Protein AF-A0A191MXH9-F1 (afdb_monomer_lite)

Secondary structure (DSSP, 8-state):
------------------------------------------SEEES-TTTTHHHHHHHTTT--EEEEEEETTT--EEEEEESSHHHHHHGGG-HHHHHHHHHHS--HHHHHHHHH-GGGEEEEEEEE--GGGHHHHHHHHHHHH--TT-S-SSTT--TTPPPPHHHHHHHHHHHHT--HHHHHHHHHHHHHHHHHHTTTS----HHHHHHHHHHHHT--HHHHHHHHHHH---EEEEETTT--EEEESSHHHHHHHHTS-HHHHHHHHHHT--BTTEEEEE---HHHHHHHHHHS-SS-HHHHHHHHHHHHHHHHTT--

Radius of gyration: 32.17 Å; chains: 1; bounding box: 62×94×66 Å

Sequence (320 aa):
MQKTNIKILSSVNTETKSVIYAGAKQSNNYVTNNSSNIKLKPAVVYHNADEQKELILSDNKGKSGVYRWINLDNNKCYIGSGVNLSKRLASYFSDKNLKTQLERGESVIYKAILRYSRSKFNLEILEYCEHKDLLMRETYYIVLLNPEYNILKEAGSRLGSKHSKVAIDKIRKAALNRTDEQLAQHREWLAKAWASNIGRTFAHSDESKEKIRIASSNKSAEHILKYRAARGTAVVLTKIETNETTEYLSINEAAKFVGVSPVTLGRYIKKAEILNGYIVNYKVNPKKLINLKAERAQDTPEGLQRMKDIKAYMNKGRKE

pLDDT: mean 74.51, std 22.69, range [24.58, 98.06]

InterPro domains:
  IPR000305 GIY-YIG endonuclease [PF01541] (64-150)
  IPR000305 GIY-YIG endonuclease [PS50164] (62-151)
  IPR000305 GIY-YIG endonuclease [SM00465] (63-155)
  IPR003647 Intron encoded nuclease repeat [SM00497] (232-283)
  IPR006350 Intron endonuclease, group I [TIGR01453] (63-278)
  IPR010896 Nuclease-associated modular DNA-binding 1 [PF07453] (234-269)
  IPR035901 GIY-YIG endonuclease superfamily [G3DSA:3.40.1440.10] (63-157)
  IPR035901 GIY-YIG endonuclease superfamily [SSF82771] (63-156)

Foldseek 3Di:
DDDDDDDDDDDDDDDDDDDDDDDDDDDDPDDPPDPPPPVQDFPDKDLFCQVCVVVQLVVQAQFWAKKKKAFQVPRFIDIATDNRRSVVSVCLNDLVSLVVVVVVDDFQVSVVCVVRPRRRIMMTGRDTDHPVCRQVVSLVCCCSPVGPRDQDNGGPDCVPPDDDPVVVVVVVVVVVPDDPVSVVVVVVVVVVVVVVCVVVPPPDDVVSVVVVVCVVVPQDPVNVVVVLQVPNWKKWKQAQPPRDIDIDSHLCRVCVVLVHDSVVLVVCQVVQHDRPRIRMHTDPDVVVVVVVVVPPPDDDPVVVVVVVVVVVVVVVVPPD

Structure (mmCIF, N/CA/C/O backbone):
data_AF-A0A191MXH9-F1
#
_entry.id   AF-A0A191MXH9-F1
#
loop_
_atom_site.group_PDB
_atom_site.id
_atom_site.type_symbol
_atom_site.label_atom_id
_atom_site.label_alt_id
_atom_site.label_comp_id
_atom_site.label_asym_id
_atom_site.label_entity_id
_atom_site.label_seq_id
_atom_site.pdbx_PDB_ins_code
_atom_site.Cartn_x
_atom_site.Cartn_y
_atom_site.Cartn_z
_atom_site.occupancy
_atom_site.B_iso_or_equiv
_atom_site.auth_seq_id
_atom_site.auth_comp_id
_atom_site.auth_asym_id
_atom_site.auth_atom_id
_atom_site.pdbx_PDB_model_num
ATOM 1 N N . MET A 1 1 ? -42.341 -64.780 3.148 1.00 35.41 1 MET A N 1
ATOM 2 C CA . MET A 1 1 ? -41.619 -66.039 3.430 1.00 35.41 1 MET A CA 1
ATOM 3 C C . MET A 1 1 ? -40.502 -66.195 2.408 1.00 35.41 1 MET A C 1
ATOM 5 O O . MET A 1 1 ? -40.687 -65.808 1.265 1.00 35.41 1 MET A O 1
ATOM 9 N N . GLN A 1 2 ? -39.345 -66.645 2.893 1.00 28.50 2 GLN A N 1
ATOM 10 C CA . GLN A 1 2 ? -38.042 -66.830 2.228 1.00 28.50 2 GLN A CA 1
ATOM 11 C C . GLN A 1 2 ? -38.162 -67.684 0.940 1.00 28.50 2 GLN A C 1
ATOM 13 O O . GLN A 1 2 ? -39.114 -68.444 0.822 1.00 28.50 2 GLN A O 1
ATOM 18 N N . LYS A 1 3 ? -37.266 -67.652 -0.054 1.00 30.38 3 LYS A N 1
ATOM 19 C CA . LYS A 1 3 ? -35.805 -67.872 -0.025 1.00 30.38 3 LYS A CA 1
ATOM 20 C C . LYS A 1 3 ? -35.183 -67.299 -1.315 1.00 30.38 3 LYS A C 1
ATOM 22 O O . LYS A 1 3 ? -35.765 -67.439 -2.381 1.00 30.38 3 LYS A O 1
ATOM 27 N N . THR A 1 4 ? -34.144 -66.470 -1.223 1.00 29.92 4 THR A N 1
ATOM 28 C CA . THR A 1 4 ? -32.710 -66.832 -1.301 1.00 29.92 4 THR A CA 1
ATOM 29 C C . THR A 1 4 ? -32.261 -67.266 -2.698 1.00 29.92 4 THR A C 1
ATOM 31 O O . THR A 1 4 ? -32.589 -68.360 -3.138 1.00 29.92 4 THR A O 1
ATOM 34 N N . ASN A 1 5 ? -31.400 -66.465 -3.333 1.00 30.94 5 ASN A N 1
ATOM 35 C CA . ASN A 1 5 ? -30.296 -67.019 -4.109 1.00 30.94 5 ASN A CA 1
ATOM 36 C C . ASN A 1 5 ? -29.054 -66.128 -4.006 1.00 30.94 5 ASN A C 1
ATOM 38 O O . ASN A 1 5 ? -29.061 -64.943 -4.328 1.00 30.94 5 ASN A O 1
ATOM 42 N N . ILE A 1 6 ? -28.014 -66.763 -3.479 1.00 29.28 6 ILE A N 1
ATOM 43 C CA . ILE A 1 6 ? -26.652 -66.300 -3.253 1.00 29.28 6 ILE A CA 1
ATOM 44 C C . ILE A 1 6 ? -25.852 -66.639 -4.513 1.00 29.28 6 ILE A C 1
ATOM 46 O O . ILE A 1 6 ? -25.988 -67.743 -5.038 1.00 29.28 6 ILE A O 1
ATOM 50 N N . LYS A 1 7 ? -24.952 -65.755 -4.954 1.00 31.33 7 LYS A N 1
ATOM 51 C CA . LYS A 1 7 ? -23.783 -66.184 -5.730 1.00 31.33 7 LYS A CA 1
ATOM 52 C C . LYS A 1 7 ? -22.553 -65.386 -5.301 1.00 31.33 7 LYS A C 1
ATOM 54 O O . LYS A 1 7 ? -22.411 -64.211 -5.614 1.00 31.33 7 LYS A O 1
ATOM 59 N N . ILE A 1 8 ? -21.706 -66.066 -4.534 1.00 28.56 8 ILE A N 1
ATOM 60 C CA . ILE A 1 8 ? -20.328 -65.712 -4.188 1.00 28.56 8 ILE A CA 1
ATOM 61 C C . ILE A 1 8 ? -19.427 -66.528 -5.115 1.00 28.56 8 ILE A C 1
ATOM 63 O O . ILE A 1 8 ? -19.659 -67.726 -5.213 1.00 28.56 8 ILE A O 1
ATOM 67 N N . LEU A 1 9 ? -18.416 -65.901 -5.722 1.00 29.31 9 LEU A N 1
ATOM 68 C CA . LEU A 1 9 ? -17.107 -66.455 -6.133 1.00 29.31 9 LEU A CA 1
ATOM 69 C C . LEU A 1 9 ? -16.214 -65.207 -6.342 1.00 29.31 9 LEU A C 1
ATOM 71 O O . LEU A 1 9 ? -16.535 -64.390 -7.197 1.00 29.31 9 LEU A O 1
ATOM 75 N N . SER A 1 10 ? -15.301 -64.793 -5.457 1.00 29.14 10 SER A N 1
ATOM 76 C CA . SER A 1 10 ? -14.040 -65.384 -4.968 1.00 29.14 10 SER A CA 1
ATOM 77 C C . SER A 1 10 ? -12.941 -65.524 -6.032 1.00 29.14 10 SER A C 1
ATOM 79 O O . SER A 1 10 ? -12.909 -66.510 -6.761 1.00 29.14 10 SER A O 1
ATOM 81 N N . SER A 1 11 ? -11.975 -64.600 -6.021 1.00 31.20 11 SER A N 1
ATOM 82 C CA . SER A 1 11 ? -10.581 -64.887 -6.387 1.00 31.20 11 SER A CA 1
ATOM 83 C C . SER A 1 11 ? -9.631 -63.867 -5.743 1.00 31.20 11 SER A C 1
ATOM 85 O O . SER A 1 11 ? -9.615 -62.686 -6.083 1.00 31.20 11 SER A O 1
ATOM 87 N N . VAL A 1 12 ? -8.891 -64.393 -4.767 1.00 28.44 12 VAL A N 1
ATOM 88 C CA . VAL A 1 12 ? -7.733 -63.879 -4.013 1.00 28.44 12 VAL A CA 1
ATOM 89 C C . VAL A 1 12 ? -6.503 -63.953 -4.948 1.00 28.44 12 VAL A C 1
ATOM 91 O O . VAL A 1 12 ? -6.374 -64.940 -5.660 1.00 28.44 12 VAL A O 1
ATOM 94 N N . ASN A 1 13 ? -5.761 -62.875 -5.233 1.00 27.55 13 ASN A N 1
ATOM 95 C CA . ASN A 1 13 ? -4.628 -62.251 -4.518 1.00 27.55 13 ASN A CA 1
ATOM 96 C C . ASN A 1 13 ? -3.330 -63.096 -4.435 1.00 27.55 13 ASN A C 1
ATOM 98 O O . ASN A 1 13 ? -3.314 -64.077 -3.706 1.00 27.55 13 ASN A O 1
ATOM 102 N N . THR A 1 14 ? -2.242 -62.630 -5.070 1.00 29.05 14 THR A N 1
ATOM 103 C CA . THR A 1 14 ? -0.814 -62.797 -4.675 1.00 29.05 14 THR A CA 1
ATOM 104 C C . THR A 1 14 ? 0.002 -61.707 -5.394 1.00 29.05 14 THR A C 1
ATOM 106 O O . THR A 1 14 ? 0.067 -61.697 -6.618 1.00 29.05 14 THR A O 1
ATOM 109 N N . GLU A 1 15 ? 0.332 -60.598 -4.727 1.00 26.92 15 GLU A N 1
ATOM 110 C CA . GLU A 1 15 ? 1.641 -60.283 -4.113 1.00 26.92 15 GLU A CA 1
ATOM 111 C C . GLU A 1 15 ? 2.870 -60.377 -5.039 1.00 26.92 15 GLU A C 1
ATOM 113 O O . GLU A 1 15 ? 3.339 -61.468 -5.322 1.00 26.92 15 GLU A O 1
ATOM 118 N N . THR A 1 16 ? 3.496 -59.225 -5.322 1.00 28.61 16 THR A N 1
ATOM 119 C CA . THR A 1 16 ? 4.919 -59.003 -4.991 1.00 28.61 16 THR A CA 1
ATOM 120 C C . THR A 1 16 ? 5.164 -57.534 -4.646 1.00 28.61 16 THR A C 1
ATOM 122 O O . THR A 1 16 ? 4.839 -56.623 -5.405 1.00 28.61 16 THR A O 1
ATOM 125 N N . LYS A 1 17 ? 5.727 -57.343 -3.452 1.00 28.64 17 LYS A N 1
ATOM 126 C CA . LYS A 1 17 ? 6.142 -56.091 -2.816 1.00 28.64 17 LYS A CA 1
ATOM 127 C C . LYS A 1 17 ? 7.454 -55.581 -3.422 1.00 28.64 17 LYS A C 1
ATOM 129 O O . LYS A 1 17 ? 8.387 -56.358 -3.582 1.00 28.64 17 LYS A O 1
ATOM 134 N N . SER A 1 18 ? 7.585 -54.265 -3.568 1.00 27.86 18 SER A N 1
ATOM 135 C CA . SER A 1 18 ? 8.874 -53.583 -3.405 1.00 27.86 18 SER A CA 1
ATOM 136 C C . SER A 1 18 ? 8.666 -52.289 -2.621 1.00 27.86 18 SER A C 1
ATOM 138 O O . SER A 1 18 ? 7.964 -51.375 -3.050 1.00 27.86 18 SER A O 1
ATOM 140 N N . VAL A 1 19 ? 9.252 -52.278 -1.430 1.00 28.06 19 VAL A N 1
ATOM 141 C CA . VAL A 1 19 ? 9.279 -51.210 -0.432 1.00 28.06 19 VAL A CA 1
ATOM 142 C C . VAL A 1 19 ? 10.362 -50.203 -0.807 1.00 28.06 19 VAL A C 1
ATOM 144 O O . VAL A 1 19 ? 11.509 -50.620 -0.900 1.00 28.06 19 VAL A O 1
ATOM 147 N N . ILE A 1 20 ? 10.039 -48.906 -0.901 1.00 30.03 20 ILE A N 1
ATOM 148 C CA . ILE A 1 20 ? 10.932 -47.813 -0.467 1.00 30.03 20 ILE A CA 1
ATOM 149 C C . ILE A 1 20 ? 10.079 -46.712 0.186 1.00 30.03 20 ILE A C 1
ATOM 151 O O . ILE A 1 20 ? 9.163 -46.154 -0.414 1.00 30.03 20 ILE A O 1
ATOM 155 N N . TYR A 1 21 ? 10.385 -46.439 1.454 1.00 25.44 21 TYR A N 1
ATOM 156 C CA . TYR A 1 21 ? 9.861 -45.354 2.284 1.00 25.44 21 TYR A CA 1
ATOM 157 C C . TYR A 1 21 ? 10.463 -44.000 1.879 1.00 25.44 21 TYR A C 1
ATOM 159 O O . TYR A 1 21 ? 11.679 -43.917 1.755 1.00 25.44 21 TYR A O 1
ATOM 167 N N . ALA A 1 22 ? 9.651 -42.933 1.832 1.00 25.86 22 ALA A N 1
ATOM 168 C CA . ALA A 1 22 ? 9.959 -41.634 2.459 1.00 25.86 22 ALA A CA 1
ATOM 169 C C . ALA A 1 22 ? 8.825 -40.603 2.260 1.00 25.86 22 ALA A C 1
ATOM 171 O O . ALA A 1 22 ? 8.475 -40.258 1.140 1.00 25.86 22 ALA A O 1
ATOM 172 N N . GLY A 1 23 ? 8.335 -40.027 3.365 1.00 24.58 23 GLY A N 1
ATOM 173 C CA . GLY A 1 23 ? 8.028 -38.590 3.401 1.00 24.58 23 GLY A CA 1
ATOM 174 C C . GLY A 1 23 ? 6.600 -38.106 3.110 1.00 24.58 23 GLY A C 1
ATOM 175 O O . GLY A 1 23 ? 6.340 -37.512 2.079 1.00 24.58 23 GLY A O 1
ATOM 176 N N . ALA A 1 24 ? 5.738 -38.206 4.125 1.00 25.77 24 ALA A N 1
ATOM 177 C CA . ALA A 1 24 ? 4.898 -37.112 4.636 1.00 25.77 24 ALA A CA 1
ATOM 178 C C . ALA A 1 24 ? 3.868 -36.372 3.730 1.00 25.77 24 ALA A C 1
ATOM 180 O O . ALA A 1 24 ? 4.190 -35.490 2.945 1.00 25.77 24 ALA A O 1
ATOM 181 N N . LYS A 1 25 ? 2.604 -36.552 4.156 1.00 29.91 25 LYS A N 1
ATOM 182 C CA . LYS A 1 25 ? 1.533 -35.540 4.333 1.00 29.91 25 LYS A CA 1
ATOM 183 C C . LYS A 1 25 ? 0.655 -35.167 3.129 1.00 29.91 25 LYS A C 1
ATOM 185 O O . LYS A 1 25 ? 0.847 -34.169 2.451 1.00 29.91 25 LYS A O 1
ATOM 190 N N . GLN A 1 26 ? -0.423 -35.949 3.036 1.00 28.38 26 GLN A N 1
ATOM 191 C CA . GLN A 1 26 ? -1.831 -35.521 3.059 1.00 28.38 26 GLN A CA 1
ATOM 192 C C . GLN A 1 26 ? -2.172 -34.194 2.366 1.00 28.38 26 GLN A C 1
ATOM 194 O O . GLN A 1 26 ? -2.000 -33.098 2.899 1.00 28.38 26 GLN A O 1
ATOM 199 N N . SER A 1 27 ? -2.798 -34.374 1.209 1.00 32.03 27 SER A N 1
ATOM 200 C CA . SER A 1 27 ? -3.664 -33.447 0.501 1.00 32.03 27 SER A CA 1
ATOM 201 C C . SER A 1 27 ? -4.658 -32.741 1.432 1.00 32.03 27 SER A C 1
ATOM 203 O O . SER A 1 27 ? -5.651 -33.311 1.881 1.00 32.03 27 SER A O 1
ATOM 205 N N . ASN A 1 28 ? -4.429 -31.450 1.660 1.00 25.61 28 ASN A N 1
ATOM 206 C CA . ASN A 1 28 ? -5.485 -30.536 2.067 1.00 25.61 28 ASN A CA 1
ATOM 207 C C . ASN A 1 28 ? -5.940 -29.758 0.834 1.00 25.61 28 ASN A C 1
ATOM 209 O O . ASN A 1 28 ? -5.279 -28.826 0.381 1.00 25.61 28 ASN A O 1
ATOM 213 N N . ASN A 1 29 ? -7.096 -30.168 0.312 1.00 36.34 29 ASN A N 1
ATOM 214 C CA . ASN A 1 29 ? -7.927 -29.379 -0.586 1.00 36.34 29 ASN A CA 1
ATOM 215 C C . ASN A 1 29 ? -8.245 -28.033 0.079 1.00 36.34 29 ASN A C 1
ATOM 217 O O . ASN A 1 29 ? -9.160 -27.937 0.902 1.00 36.34 29 ASN A O 1
ATOM 221 N N . TYR A 1 30 ? -7.499 -26.990 -0.280 1.00 28.55 30 TYR A N 1
ATOM 222 C CA . TYR A 1 30 ? -7.930 -25.624 -0.037 1.00 28.55 30 TYR A CA 1
ATOM 223 C C . TYR A 1 30 ? -8.830 -25.193 -1.185 1.00 28.55 30 TYR A C 1
ATOM 225 O O . TYR A 1 30 ? -8.418 -25.067 -2.333 1.00 28.55 30 TYR A O 1
ATOM 233 N N . VAL A 1 31 ? -10.090 -25.018 -0.804 1.00 29.64 31 VAL A N 1
ATOM 234 C CA . VAL A 1 31 ? -11.183 -24.381 -1.527 1.00 29.64 31 VAL A CA 1
ATOM 235 C C . VAL A 1 31 ? -10.664 -23.224 -2.384 1.00 29.64 31 VAL A C 1
ATOM 237 O O . VAL A 1 31 ? -10.304 -22.164 -1.873 1.00 29.64 31 VAL A O 1
ATOM 240 N N . THR A 1 32 ? -10.660 -23.434 -3.697 1.00 29.61 32 THR A N 1
ATOM 241 C CA . THR A 1 32 ? -10.564 -22.385 -4.709 1.00 29.61 32 THR A CA 1
ATOM 242 C C . THR A 1 32 ? -11.824 -21.532 -4.613 1.00 29.61 32 THR A C 1
ATOM 244 O O . THR A 1 32 ? -12.838 -21.812 -5.251 1.00 29.61 32 THR A O 1
ATOM 247 N N . ASN A 1 33 ? -11.799 -20.510 -3.760 1.00 31.45 33 ASN A N 1
ATOM 248 C CA . ASN A 1 33 ? -12.834 -19.488 -3.767 1.00 31.45 33 ASN A CA 1
ATOM 249 C C . ASN A 1 33 ? -12.643 -18.632 -5.018 1.00 31.45 33 ASN A C 1
ATOM 251 O O . ASN A 1 33 ? -11.811 -17.732 -5.033 1.00 31.45 33 ASN A O 1
ATOM 255 N N . ASN A 1 34 ? -13.406 -18.986 -6.053 1.00 36.75 34 ASN A N 1
ATOM 256 C CA . ASN A 1 34 ? -13.937 -18.130 -7.107 1.00 36.75 34 ASN A CA 1
ATOM 257 C C . ASN A 1 34 ? -13.284 -16.744 -7.211 1.00 36.75 34 ASN A C 1
ATOM 259 O O . ASN A 1 34 ? -13.843 -15.748 -6.749 1.00 36.75 34 ASN A O 1
ATOM 263 N N . SER A 1 35 ? -12.184 -16.664 -7.962 1.00 38.22 35 SER A N 1
ATOM 264 C CA . SER A 1 35 ? -12.016 -15.538 -8.876 1.00 38.22 35 SER A CA 1
ATOM 265 C C . SER A 1 35 ? -13.157 -15.639 -9.880 1.00 38.22 35 SER A C 1
ATOM 267 O O . SER A 1 35 ? -13.045 -16.289 -10.917 1.00 38.22 35 SER A O 1
ATOM 269 N N . SER A 1 36 ? -14.301 -15.047 -9.537 1.00 39.12 36 SER A N 1
ATOM 270 C CA . SER A 1 36 ? -15.249 -14.576 -10.537 1.00 39.12 36 SER A CA 1
ATOM 271 C C . SER A 1 36 ? -14.430 -13.962 -11.667 1.00 39.12 36 SER A C 1
ATOM 273 O O . SER A 1 36 ? -13.603 -13.094 -11.390 1.00 39.12 36 SER A O 1
ATOM 275 N N . ASN A 1 37 ? -14.611 -14.471 -12.887 1.00 45.44 37 ASN A N 1
ATOM 276 C CA . ASN A 1 37 ? -14.015 -13.989 -14.131 1.00 45.44 37 ASN A CA 1
ATOM 277 C C . ASN A 1 37 ? -14.321 -12.489 -14.307 1.00 45.44 37 ASN A C 1
ATOM 279 O O . ASN A 1 37 ? -15.196 -12.097 -15.077 1.00 45.44 37 ASN A O 1
ATOM 283 N N . ILE A 1 38 ? -13.630 -11.625 -13.565 1.00 55.78 38 ILE A N 1
ATOM 284 C CA . ILE A 1 38 ? -13.627 -10.193 -13.801 1.00 55.78 38 ILE A CA 1
ATOM 285 C C . ILE A 1 38 ? -12.812 -10.058 -15.074 1.00 55.78 38 ILE A C 1
ATOM 287 O O . ILE A 1 38 ? -11.581 -10.097 -15.051 1.00 55.78 38 ILE A O 1
ATOM 291 N N . LYS A 1 39 ? -13.515 -9.984 -16.204 1.00 66.38 39 LYS A N 1
ATOM 292 C CA . LYS A 1 39 ? -12.921 -9.719 -17.510 1.00 66.38 39 LYS A CA 1
ATOM 293 C C . LYS A 1 39 ? -12.446 -8.267 -17.510 1.00 66.38 39 LYS A C 1
ATOM 295 O O . LYS A 1 39 ? -13.114 -7.374 -18.020 1.00 66.38 39 LYS A O 1
ATOM 300 N N . LEU A 1 40 ? -11.320 -8.032 -16.844 1.00 81.12 40 LEU A N 1
ATOM 301 C CA . LEU A 1 40 ? -10.636 -6.754 -16.830 1.00 81.12 40 LEU A CA 1
ATOM 302 C C . LEU A 1 40 ? -10.164 -6.493 -18.262 1.00 81.12 40 LEU A C 1
ATOM 304 O O . LEU A 1 40 ? -9.468 -7.330 -18.836 1.00 81.12 40 LEU A O 1
ATOM 308 N N . LYS A 1 41 ? -10.569 -5.367 -18.848 1.00 90.44 41 LYS A N 1
ATOM 309 C CA . LYS A 1 41 ? -10.081 -4.918 -20.153 1.00 90.44 41 LYS A CA 1
ATOM 310 C C . LYS A 1 41 ? -9.145 -3.733 -19.917 1.00 90.44 41 LYS A C 1
ATOM 312 O O . LYS A 1 41 ? -9.650 -2.629 -19.723 1.00 90.44 41 LYS A O 1
ATOM 317 N N . PRO A 1 42 ? -7.818 -3.948 -19.891 1.00 93.50 42 PRO A N 1
ATOM 318 C CA . PRO A 1 42 ? -6.869 -2.850 -19.804 1.00 93.50 42 PRO A CA 1
ATOM 319 C C . PRO A 1 42 ? -7.043 -1.890 -20.983 1.00 93.50 42 PRO A C 1
ATOM 321 O O . PRO A 1 42 ? -7.390 -2.311 -22.089 1.00 93.50 42 PRO A O 1
ATOM 324 N N . ALA A 1 43 ? -6.768 -0.610 -20.750 1.00 94.69 43 ALA A N 1
ATOM 325 C CA . ALA A 1 43 ? -6.694 0.392 -21.804 1.00 94.69 43 ALA A CA 1
ATOM 326 C C . ALA A 1 43 ? -5.550 0.086 -22.783 1.00 94.69 43 ALA A C 1
ATOM 328 O O . ALA A 1 43 ? -5.714 0.250 -23.989 1.00 94.69 43 ALA A O 1
ATOM 329 N N . VAL A 1 44 ? -4.404 -0.374 -22.264 1.00 96.50 44 VAL A N 1
ATOM 330 C CA . VAL A 1 44 ? -3.227 -0.751 -23.061 1.00 96.50 44 VAL A CA 1
ATOM 331 C C . VAL A 1 44 ? -2.515 -1.937 -22.411 1.00 96.50 44 VAL A C 1
ATOM 333 O O . VAL A 1 44 ? -2.463 -2.024 -21.183 1.00 96.50 44 VAL A O 1
ATOM 336 N N . VAL A 1 45 ? -1.941 -2.826 -23.225 1.00 97.00 45 VAL A N 1
ATOM 337 C CA . VAL A 1 45 ? -1.147 -3.980 -22.779 1.00 97.00 45 VAL A CA 1
ATOM 338 C C . VAL A 1 45 ? 0.209 -3.971 -23.483 1.00 97.00 45 VAL A C 1
ATOM 340 O O . VAL A 1 45 ? 0.274 -3.875 -24.705 1.00 97.00 45 VAL A O 1
ATOM 343 N N . TYR A 1 46 ? 1.279 -4.105 -22.704 1.00 97.00 46 TYR A N 1
ATOM 344 C CA . TYR A 1 46 ? 2.651 -4.309 -23.158 1.00 97.00 46 TYR A CA 1
ATOM 345 C C . TYR A 1 46 ? 3.112 -5.684 -22.655 1.00 97.00 46 TYR A C 1
ATOM 347 O O . TYR A 1 46 ? 3.193 -5.920 -21.446 1.00 97.00 46 TYR A O 1
ATOM 355 N N . HIS A 1 47 ? 3.365 -6.603 -23.584 1.00 95.25 47 HIS A N 1
ATOM 356 C CA . HIS A 1 47 ? 3.689 -8.008 -23.314 1.00 95.25 47 HIS A CA 1
ATOM 357 C C . HIS A 1 47 ? 5.146 -8.241 -22.901 1.00 95.25 47 HIS A C 1
ATOM 359 O O . HIS A 1 47 ? 5.472 -9.299 -22.378 1.00 95.25 47 HIS A O 1
ATOM 365 N N . ASN A 1 48 ? 6.034 -7.279 -23.141 1.00 94.44 48 ASN A N 1
ATOM 366 C CA . ASN A 1 48 ? 7.401 -7.345 -22.647 1.00 94.44 48 ASN A CA 1
ATOM 367 C C . ASN A 1 48 ? 7.853 -5.949 -22.239 1.00 94.44 48 ASN A C 1
ATOM 369 O O . ASN A 1 48 ? 8.130 -5.096 -23.081 1.00 94.44 48 ASN A O 1
ATOM 373 N N . ALA A 1 49 ? 7.918 -5.707 -20.931 1.00 92.69 49 ALA A N 1
ATOM 374 C CA . ALA A 1 49 ? 8.256 -4.387 -20.427 1.00 92.69 49 ALA A CA 1
ATOM 375 C C . ALA A 1 49 ? 9.670 -3.931 -20.825 1.00 92.69 49 ALA A C 1
ATOM 377 O O . ALA A 1 49 ? 9.875 -2.734 -21.008 1.00 92.69 49 ALA A O 1
ATOM 378 N N . ASP A 1 50 ? 10.631 -4.851 -20.953 1.00 92.94 50 ASP A N 1
ATOM 379 C CA . ASP A 1 50 ? 12.034 -4.515 -21.230 1.00 92.94 50 ASP A CA 1
ATOM 380 C C . ASP A 1 50 ? 12.238 -4.114 -22.696 1.00 92.94 50 ASP A C 1
ATOM 382 O O . ASP A 1 50 ? 12.778 -3.046 -22.980 1.00 92.94 50 ASP A O 1
ATOM 386 N N . GLU A 1 51 ? 11.711 -4.919 -23.623 1.00 95.31 51 GLU A N 1
ATOM 387 C CA . GLU A 1 51 ? 11.779 -4.653 -25.067 1.00 95.31 51 GLU A CA 1
ATOM 388 C C . GLU A 1 51 ? 10.927 -3.443 -25.465 1.00 95.31 51 GLU A C 1
ATOM 390 O O . GLU A 1 51 ? 11.333 -2.628 -26.289 1.00 95.31 51 GLU A O 1
ATOM 395 N N . GLN A 1 52 ? 9.752 -3.284 -24.850 1.00 96.62 52 GLN A N 1
ATOM 396 C CA . GLN A 1 52 ? 8.812 -2.214 -25.187 1.00 96.62 52 GLN A CA 1
ATOM 397 C C . GLN A 1 52 ? 9.024 -0.947 -24.353 1.00 96.62 52 GLN A C 1
ATOM 399 O O . GLN A 1 52 ? 8.157 -0.074 -24.336 1.00 96.62 52 GLN A O 1
ATOM 404 N N . LYS A 1 53 ? 10.161 -0.808 -23.658 1.00 95.69 53 LYS A N 1
ATOM 405 C CA . LYS A 1 53 ? 10.447 0.337 -22.782 1.00 95.69 53 LYS A CA 1
ATOM 406 C C . LYS A 1 53 ? 10.221 1.680 -23.478 1.00 95.69 53 LYS A C 1
ATOM 408 O O . LYS A 1 53 ? 9.573 2.554 -22.911 1.00 95.69 53 LYS A O 1
ATOM 413 N N . GLU A 1 54 ? 10.769 1.871 -24.674 1.00 96.75 54 GLU A N 1
ATOM 414 C CA . GLU A 1 54 ? 10.667 3.153 -25.383 1.00 96.75 54 GLU A CA 1
ATOM 415 C C . GLU A 1 54 ? 9.215 3.486 -25.732 1.00 96.75 54 GLU A C 1
ATOM 417 O O . GLU A 1 54 ? 8.756 4.586 -25.423 1.00 96.75 54 GLU A O 1
ATOM 422 N N . LEU A 1 55 ? 8.478 2.495 -26.243 1.00 96.94 55 LEU A N 1
ATOM 423 C CA . LEU A 1 55 ? 7.053 2.593 -26.554 1.00 96.94 55 LEU A CA 1
ATOM 424 C C . LEU A 1 55 ? 6.222 2.923 -25.303 1.00 96.94 55 LEU A C 1
ATOM 426 O O . LEU A 1 55 ? 5.425 3.858 -25.297 1.00 96.94 55 LEU A O 1
ATOM 430 N N . ILE A 1 56 ? 6.471 2.219 -24.194 1.00 97.19 56 ILE A N 1
ATOM 431 C CA . ILE A 1 56 ? 5.815 2.468 -22.903 1.00 97.19 56 ILE A CA 1
ATOM 432 C C . ILE A 1 56 ? 6.013 3.924 -22.472 1.00 97.19 56 ILE A C 1
ATOM 434 O O . ILE A 1 56 ? 5.084 4.563 -21.968 1.00 97.19 56 ILE A O 1
ATOM 438 N N . LEU A 1 57 ? 7.220 4.466 -22.633 1.00 97.12 57 LEU A N 1
ATOM 439 C CA . LEU A 1 57 ? 7.529 5.825 -22.200 1.00 97.12 57 LEU A CA 1
ATOM 440 C C . LEU A 1 57 ? 6.974 6.890 -23.150 1.00 97.12 57 LEU A C 1
ATOM 442 O O . LEU A 1 57 ? 6.560 7.945 -22.653 1.00 97.12 57 LEU A O 1
ATOM 446 N N . SER A 1 58 ? 6.940 6.645 -24.463 1.00 96.94 58 SER A N 1
ATOM 447 C CA . SER A 1 58 ? 6.363 7.576 -25.439 1.00 96.94 58 SER A CA 1
ATOM 448 C C . SER A 1 58 ? 4.844 7.636 -25.326 1.00 96.94 58 SER A C 1
ATOM 450 O O . SER A 1 58 ? 4.285 8.724 -25.177 1.00 96.94 58 SER A O 1
ATOM 452 N N . ASP A 1 59 ? 4.181 6.480 -25.286 1.00 96.69 59 ASP A N 1
ATOM 453 C CA . ASP A 1 59 ? 2.719 6.371 -25.313 1.00 96.69 59 ASP A CA 1
ATOM 454 C C . ASP A 1 59 ? 2.070 6.976 -24.072 1.00 96.69 59 ASP A C 1
ATOM 456 O O . ASP A 1 59 ? 0.938 7.463 -24.118 1.00 96.69 59 ASP A O 1
ATOM 460 N N . ASN A 1 60 ? 2.792 6.970 -22.950 1.00 97.00 60 ASN A N 1
ATOM 461 C CA . ASN A 1 60 ? 2.302 7.432 -21.657 1.00 97.00 60 ASN A CA 1
ATOM 462 C C . ASN A 1 60 ? 2.854 8.808 -21.250 1.00 97.00 60 ASN A C 1
ATOM 464 O O . ASN A 1 60 ? 2.718 9.227 -20.093 1.00 97.00 60 ASN A O 1
ATOM 468 N N . LYS A 1 61 ? 3.492 9.532 -22.178 1.00 96.75 61 LYS A N 1
ATOM 469 C CA . LYS A 1 61 ? 4.036 10.868 -21.919 1.00 96.75 61 LYS A CA 1
ATOM 470 C C . LYS A 1 61 ? 2.904 11.860 -21.651 1.00 96.75 61 LYS A C 1
ATOM 472 O O . LYS A 1 61 ? 2.039 12.076 -22.488 1.00 96.75 61 LYS A O 1
ATOM 477 N N . GLY A 1 62 ? 2.912 12.460 -20.458 1.00 94.19 62 GLY A N 1
ATOM 478 C CA . GLY A 1 62 ? 1.910 13.459 -20.058 1.00 94.19 62 GLY A CA 1
ATOM 479 C C . GLY A 1 62 ? 0.537 12.887 -19.692 1.00 94.19 62 GLY A C 1
ATOM 480 O O . GLY A 1 62 ? -0.347 13.653 -19.329 1.00 94.19 62 GLY A O 1
ATOM 481 N N . LYS A 1 63 ? 0.361 11.561 -19.738 1.00 96.31 63 LYS A N 1
ATOM 482 C CA . LYS A 1 63 ? -0.891 10.898 -19.363 1.00 96.31 63 LYS A CA 1
ATOM 483 C C . LYS A 1 63 ? -0.882 10.514 -17.888 1.00 96.31 63 LYS A C 1
ATOM 485 O O . LYS A 1 63 ? 0.148 10.077 -17.367 1.00 96.31 63 LYS A O 1
ATOM 490 N N . SER A 1 64 ? -2.037 10.633 -17.246 1.00 97.31 64 SER A N 1
ATOM 491 C CA . SER A 1 64 ? -2.270 10.195 -15.873 1.00 97.31 64 SER A CA 1
ATOM 492 C C . SER A 1 64 ? -3.138 8.939 -15.859 1.00 97.31 64 SER A C 1
ATOM 494 O O . SER A 1 64 ? -3.998 8.774 -16.724 1.00 97.31 64 SER A O 1
ATOM 496 N N . GLY A 1 65 ? -2.894 8.025 -14.921 1.00 97.25 65 GLY A N 1
ATOM 497 C CA . GLY A 1 65 ? -3.680 6.799 -14.829 1.00 97.25 65 GLY A CA 1
ATOM 498 C C . GLY A 1 65 ? -3.169 5.783 -13.818 1.00 97.25 65 GLY A C 1
ATOM 499 O O . GLY A 1 65 ? -2.223 6.038 -13.063 1.00 97.25 65 GLY A O 1
ATOM 500 N N . VAL A 1 66 ? -3.801 4.610 -13.841 1.00 97.69 66 VAL A N 1
ATOM 501 C CA . VAL A 1 66 ? -3.477 3.438 -13.022 1.00 97.69 66 VAL A CA 1
ATOM 502 C C . VAL A 1 66 ? -2.909 2.337 -13.912 1.00 97.69 66 VAL A C 1
ATOM 504 O O . VAL A 1 66 ? -3.435 2.051 -14.988 1.00 97.69 66 VAL A O 1
ATOM 507 N N . TYR A 1 67 ? -1.835 1.704 -13.454 1.00 97.88 67 TYR A N 1
ATOM 508 C CA . TYR A 1 67 ? -1.129 0.646 -14.166 1.00 97.88 67 TYR A CA 1
ATOM 509 C C . TYR A 1 67 ? -0.969 -0.605 -13.303 1.00 97.88 67 TYR A C 1
ATOM 511 O O . TYR A 1 67 ? -1.008 -0.555 -12.070 1.00 97.88 67 TYR A O 1
ATOM 519 N N . ARG A 1 68 ? -0.752 -1.732 -13.979 1.00 97.75 68 ARG A N 1
ATOM 520 C CA . ARG A 1 68 ? -0.537 -3.048 -13.394 1.00 97.75 68 ARG A CA 1
ATOM 521 C C . ARG A 1 68 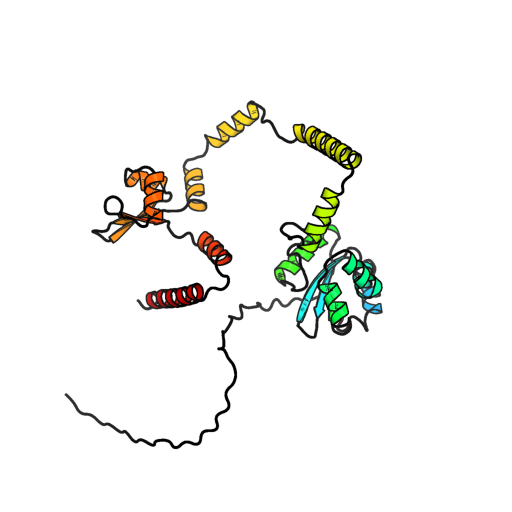? 0.723 -3.685 -13.965 1.00 97.75 68 ARG A C 1
ATOM 523 O O . ARG A 1 68 ? 0.826 -3.869 -15.171 1.00 97.75 68 ARG A O 1
ATOM 530 N N . TRP A 1 69 ? 1.657 -4.053 -13.096 1.00 98.00 69 TRP A N 1
ATOM 531 C CA . TRP A 1 69 ? 2.760 -4.953 -13.438 1.00 98.00 69 TRP A CA 1
ATOM 532 C C . TRP A 1 69 ? 2.340 -6.385 -13.123 1.00 98.00 69 TRP A C 1
ATOM 534 O O . TRP A 1 69 ? 1.854 -6.630 -12.020 1.00 98.00 69 TRP A O 1
ATOM 544 N N . ILE A 1 70 ? 2.551 -7.321 -14.044 1.00 97.38 70 ILE A N 1
ATOM 545 C CA . ILE A 1 70 ? 2.252 -8.748 -13.855 1.00 97.38 70 ILE A CA 1
ATOM 546 C C . ILE A 1 70 ? 3.526 -9.531 -14.112 1.00 97.38 70 ILE A C 1
ATOM 548 O O . ILE A 1 70 ? 4.096 -9.430 -15.194 1.00 97.38 70 ILE A O 1
ATOM 552 N N . ASN A 1 71 ? 3.973 -10.305 -13.131 1.00 97.25 71 ASN A N 1
ATOM 553 C CA . ASN A 1 71 ? 5.099 -11.207 -13.308 1.00 97.25 71 ASN A CA 1
ATOM 554 C C . ASN A 1 71 ? 4.636 -12.474 -14.039 1.00 97.25 71 ASN A C 1
ATOM 556 O O . ASN A 1 71 ? 3.729 -13.156 -13.573 1.00 97.25 71 ASN A O 1
ATOM 560 N N . LEU A 1 72 ? 5.275 -12.797 -15.158 1.00 95.31 72 LEU A N 1
ATOM 561 C CA . LEU A 1 72 ? 4.907 -13.917 -16.023 1.00 95.31 72 LEU A CA 1
ATOM 562 C C . LEU A 1 72 ? 5.278 -15.287 -15.437 1.00 95.31 72 LEU A C 1
ATOM 564 O O . LEU A 1 72 ? 4.647 -16.282 -15.775 1.00 95.31 72 LEU A O 1
ATOM 568 N N . ASP A 1 73 ? 6.272 -15.352 -14.548 1.00 94.88 73 ASP A N 1
ATOM 569 C CA . ASP A 1 73 ? 6.731 -16.617 -13.966 1.00 94.88 73 ASP A CA 1
ATOM 570 C C . ASP A 1 73 ? 5.831 -17.084 -12.808 1.00 94.88 73 ASP A C 1
ATOM 572 O O . ASP A 1 73 ? 5.706 -18.280 -12.555 1.00 94.88 73 ASP A O 1
ATOM 576 N N . ASN A 1 74 ? 5.226 -16.155 -12.057 1.00 94.44 74 ASN A N 1
ATOM 577 C CA . ASN A 1 74 ? 4.439 -16.479 -10.858 1.00 94.44 74 ASN A CA 1
ATOM 578 C C . ASN A 1 74 ? 3.025 -15.875 -10.829 1.00 94.44 74 ASN A C 1
ATOM 580 O O . ASN A 1 74 ? 2.314 -16.080 -9.846 1.00 94.44 74 ASN A O 1
ATOM 584 N N . ASN A 1 75 ? 2.628 -15.141 -11.872 1.00 94.44 75 ASN A N 1
ATOM 585 C CA . ASN A 1 75 ? 1.339 -14.458 -12.026 1.00 94.44 75 ASN A CA 1
ATOM 586 C C . ASN A 1 75 ? 0.984 -13.441 -10.930 1.00 94.44 75 ASN A C 1
ATOM 588 O O . ASN A 1 75 ? -0.144 -12.950 -10.890 1.00 94.44 75 ASN A O 1
ATOM 592 N N . LYS A 1 76 ? 1.935 -13.078 -10.064 1.00 96.44 76 LYS A N 1
ATOM 593 C CA . LYS A 1 76 ? 1.724 -12.045 -9.050 1.00 96.44 76 LYS A CA 1
ATOM 594 C C . LYS A 1 76 ? 1.753 -10.675 -9.687 1.00 96.44 76 LYS A C 1
ATOM 596 O O . LYS A 1 76 ? 2.498 -10.433 -10.644 1.00 96.44 76 LYS A O 1
ATOM 601 N N . CYS A 1 77 ? 0.987 -9.756 -9.117 1.00 96.81 77 CYS A N 1
ATOM 602 C CA . CYS A 1 77 ? 0.874 -8.420 -9.679 1.00 96.81 77 CYS A CA 1
ATOM 603 C C . CYS A 1 77 ? 1.105 -7.293 -8.672 1.00 96.81 77 CYS A C 1
ATOM 605 O O . CYS A 1 77 ? 1.073 -7.476 -7.454 1.00 96.81 77 CYS A O 1
ATOM 607 N N . TYR A 1 78 ? 1.387 -6.113 -9.223 1.00 97.56 78 TYR A N 1
ATOM 608 C CA . TYR A 1 78 ? 1.497 -4.842 -8.517 1.00 97.56 78 TYR A CA 1
ATOM 609 C C . TYR A 1 78 ? 0.616 -3.806 -9.204 1.00 97.56 78 TYR A C 1
ATOM 611 O O . TYR A 1 78 ? 0.665 -3.677 -10.426 1.00 97.56 78 TYR A O 1
ATOM 619 N N . ILE A 1 79 ? -0.115 -3.027 -8.416 1.00 97.69 79 ILE A N 1
ATOM 620 C CA . ILE A 1 79 ? -0.907 -1.885 -8.867 1.00 97.69 79 ILE A CA 1
ATOM 621 C C . ILE A 1 79 ? -0.248 -0.598 -8.389 1.00 97.69 79 ILE A C 1
ATOM 623 O O . ILE A 1 79 ? 0.141 -0.487 -7.226 1.00 97.69 79 ILE A O 1
ATOM 627 N N . GLY A 1 80 ? -0.149 0.383 -9.278 1.00 96.25 80 GLY A N 1
ATOM 628 C CA . GLY A 1 80 ? 0.263 1.734 -8.923 1.00 96.25 80 GLY A CA 1
ATOM 629 C C . GLY A 1 80 ? -0.405 2.772 -9.808 1.00 96.25 80 GLY A C 1
ATOM 630 O O . GLY A 1 80 ? -0.966 2.448 -10.853 1.00 96.25 80 GLY A O 1
ATOM 631 N N . SER A 1 81 ? -0.331 4.034 -9.401 1.00 96.44 81 SER A N 1
ATOM 632 C CA . SER A 1 81 ? -0.825 5.162 -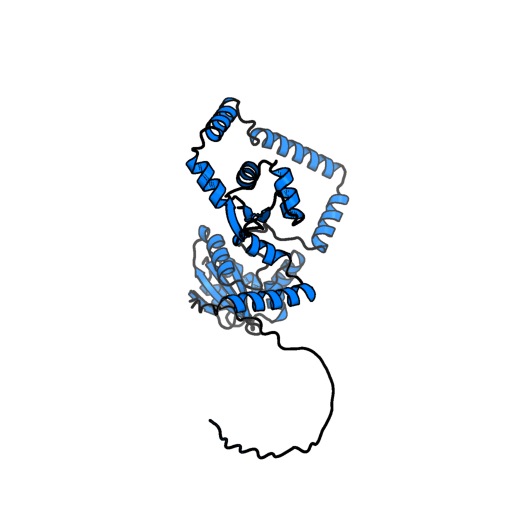10.188 1.00 96.44 81 SER A CA 1
ATOM 633 C C . SER A 1 81 ? 0.257 6.216 -10.432 1.00 96.44 81 SER A C 1
ATOM 635 O O . SER A 1 81 ? 1.337 6.201 -9.824 1.00 96.44 81 SER A O 1
ATOM 637 N N . GLY A 1 82 ? -0.002 7.120 -11.377 1.00 94.88 82 GLY A N 1
ATOM 638 C CA . GLY A 1 82 ? 0.881 8.244 -11.662 1.00 94.88 82 GLY A CA 1
ATOM 639 C C . GLY A 1 82 ? 0.166 9.414 -12.331 1.00 94.88 82 GLY A C 1
ATOM 640 O O . GLY A 1 82 ? -0.679 9.228 -13.204 1.00 94.88 82 GLY A O 1
ATOM 641 N N . VAL A 1 83 ? 0.555 10.636 -11.949 1.00 94.25 83 VAL A N 1
ATOM 642 C CA . VAL A 1 83 ? 0.134 11.883 -12.623 1.00 94.25 83 VAL A CA 1
ATOM 643 C C . VAL A 1 83 ? 0.747 11.980 -14.018 1.00 94.25 83 VAL A C 1
ATOM 645 O O . VAL A 1 83 ? 0.097 12.373 -14.975 1.00 94.25 83 VAL A O 1
ATOM 648 N N . ASN A 1 84 ? 2.013 11.584 -14.142 1.00 95.31 84 ASN A N 1
ATOM 649 C CA . ASN A 1 84 ? 2.679 11.400 -15.421 1.00 95.31 84 ASN A CA 1
ATOM 650 C C . ASN A 1 84 ? 3.225 9.975 -15.456 1.00 95.31 84 ASN A C 1
ATOM 652 O O . ASN A 1 84 ? 4.242 9.672 -14.823 1.00 95.31 84 ASN A O 1
ATOM 656 N N . LEU A 1 85 ? 2.507 9.104 -16.160 1.00 96.31 85 LEU A N 1
ATOM 657 C CA . LEU A 1 85 ? 2.799 7.682 -16.249 1.00 96.31 85 LEU A CA 1
ATOM 658 C C . LEU A 1 85 ? 4.182 7.434 -16.845 1.00 96.31 85 LEU A C 1
ATOM 660 O O . LEU A 1 85 ? 4.928 6.656 -16.269 1.00 96.31 85 LEU A O 1
ATOM 664 N N . SER A 1 86 ? 4.590 8.149 -17.897 1.00 96.56 86 SER A N 1
ATOM 665 C CA . SER A 1 86 ? 5.949 8.031 -18.451 1.00 96.56 86 SER A CA 1
ATOM 666 C C . SER A 1 86 ? 7.034 8.277 -17.391 1.00 96.56 86 SER A C 1
ATOM 668 O O . SER A 1 86 ? 7.893 7.424 -17.171 1.00 96.56 86 SER A O 1
ATOM 670 N N . LYS A 1 87 ? 6.948 9.378 -16.627 1.00 95.25 87 LYS A N 1
ATOM 671 C CA . LYS A 1 87 ? 7.900 9.659 -15.532 1.00 95.25 87 LYS A CA 1
ATOM 672 C C . LYS A 1 87 ? 7.851 8.594 -14.432 1.00 95.25 87 LYS A C 1
ATOM 674 O O . LYS A 1 87 ? 8.893 8.182 -13.924 1.00 95.25 87 LYS A O 1
ATOM 679 N N . ARG A 1 88 ? 6.648 8.151 -14.050 1.00 95.38 88 ARG A N 1
ATOM 680 C CA . ARG A 1 88 ? 6.458 7.133 -13.008 1.00 95.38 88 ARG A CA 1
ATOM 681 C C . ARG A 1 88 ? 7.040 5.785 -13.435 1.00 95.38 88 ARG A C 1
ATOM 683 O O . ARG A 1 88 ? 7.772 5.174 -12.659 1.00 95.38 88 ARG A O 1
ATOM 690 N N . LEU A 1 89 ? 6.757 5.349 -14.658 1.00 96.75 89 LEU A N 1
ATOM 691 C CA . LEU A 1 89 ? 7.188 4.075 -15.230 1.00 96.75 89 LEU A CA 1
ATOM 692 C C . LEU A 1 89 ? 8.696 4.054 -15.498 1.00 96.75 89 LEU A C 1
ATOM 694 O O . LEU A 1 89 ? 9.343 3.053 -15.205 1.00 96.75 89 LEU A O 1
ATOM 698 N N . ALA A 1 90 ? 9.286 5.177 -15.920 1.00 96.12 90 ALA A N 1
ATOM 699 C CA . ALA A 1 90 ? 10.732 5.306 -16.116 1.00 96.12 90 ALA A CA 1
ATOM 700 C C . ALA A 1 90 ? 11.551 4.915 -14.872 1.00 96.12 90 ALA A C 1
ATOM 702 O O . ALA A 1 90 ? 12.642 4.361 -15.002 1.00 96.12 90 ALA A O 1
ATOM 703 N N . SER A 1 91 ? 11.017 5.144 -13.663 1.00 93.56 91 SER A N 1
ATOM 704 C CA . SER A 1 91 ? 11.692 4.765 -12.413 1.00 93.56 91 SER A CA 1
ATOM 705 C C . SER A 1 91 ? 11.929 3.255 -12.274 1.00 93.56 91 SER A C 1
ATOM 707 O O . SER A 1 91 ? 12.929 2.853 -11.682 1.00 93.56 91 SER A O 1
ATOM 709 N N . TYR A 1 92 ? 11.073 2.422 -12.874 1.00 95.94 92 TYR A N 1
ATOM 710 C CA . TYR A 1 92 ? 11.193 0.963 -12.836 1.00 95.94 92 TYR A CA 1
ATOM 711 C C . TYR A 1 92 ? 12.263 0.418 -13.795 1.00 95.94 92 TYR A C 1
ATOM 713 O O . TYR A 1 92 ? 12.757 -0.692 -13.613 1.00 95.94 92 TYR A O 1
ATOM 721 N N . PHE A 1 93 ? 12.666 1.208 -14.792 1.00 95.38 93 PHE A N 1
ATOM 722 C CA . PHE A 1 93 ? 13.654 0.812 -15.799 1.00 95.38 93 PHE A CA 1
ATOM 723 C C . PHE A 1 93 ? 15.101 1.149 -15.422 1.00 95.38 93 PHE A C 1
ATOM 725 O O . PHE A 1 93 ? 16.013 0.877 -16.198 1.00 95.38 93 PHE A O 1
ATOM 732 N N . SER A 1 94 ? 15.336 1.732 -14.244 1.00 94.56 94 SER A N 1
ATOM 733 C CA . SER A 1 94 ? 16.675 2.090 -13.772 1.00 94.56 94 SER A CA 1
ATOM 734 C C . SER A 1 94 ? 17.059 1.274 -12.541 1.00 94.56 94 SER A C 1
ATOM 736 O O . SER A 1 94 ? 16.578 1.543 -11.444 1.00 94.56 94 SER A O 1
ATOM 738 N N . ASP A 1 95 ? 17.994 0.330 -12.690 1.00 94.06 95 ASP A N 1
ATOM 739 C CA . ASP A 1 95 ? 18.473 -0.492 -11.563 1.00 94.06 95 ASP A CA 1
ATOM 740 C C . ASP A 1 95 ? 19.085 0.345 -10.445 1.00 94.06 95 ASP A C 1
ATOM 742 O O . ASP A 1 95 ? 18.891 0.049 -9.266 1.00 94.06 95 ASP A O 1
ATOM 746 N N . LYS A 1 96 ? 19.784 1.426 -10.808 1.00 95.06 96 LYS A N 1
ATOM 747 C CA . LYS A 1 96 ? 20.304 2.398 -9.844 1.00 95.06 96 LYS A CA 1
ATOM 748 C C . LYS A 1 96 ? 19.165 3.003 -9.023 1.00 95.06 96 LYS A C 1
ATOM 750 O O . LYS A 1 96 ? 19.253 3.025 -7.801 1.00 95.06 96 LYS A O 1
ATOM 755 N N . ASN A 1 97 ? 18.089 3.448 -9.677 1.00 93.44 97 ASN A N 1
ATOM 756 C CA . ASN A 1 97 ? 16.926 4.001 -8.985 1.00 93.44 97 ASN A CA 1
ATOM 757 C C . ASN A 1 97 ? 16.299 2.961 -8.048 1.00 93.44 97 ASN A C 1
ATOM 759 O O . ASN A 1 97 ? 16.131 3.243 -6.864 1.00 93.44 97 ASN A O 1
ATOM 763 N N . LEU A 1 98 ? 16.041 1.748 -8.549 1.00 94.38 98 LEU A N 1
ATOM 764 C CA . LEU A 1 98 ? 15.453 0.662 -7.762 1.00 94.38 98 LEU A CA 1
ATOM 765 C C . LEU A 1 98 ? 16.268 0.367 -6.497 1.00 94.38 98 LEU A C 1
ATOM 767 O O . LEU A 1 98 ? 15.708 0.328 -5.402 1.00 94.38 98 LEU A O 1
ATOM 771 N N . LYS A 1 99 ? 17.592 0.221 -6.630 1.00 94.31 99 LYS A N 1
ATOM 772 C CA . LYS A 1 99 ? 18.501 -0.034 -5.502 1.00 94.31 99 LYS A CA 1
ATOM 773 C C . LYS A 1 99 ? 18.497 1.121 -4.496 1.00 94.31 99 LYS A C 1
ATOM 775 O O . LYS A 1 99 ? 18.263 0.883 -3.316 1.00 94.31 99 LYS A O 1
ATOM 780 N N . THR A 1 100 ? 18.636 2.368 -4.951 1.00 92.38 100 THR A N 1
ATOM 781 C CA . THR A 1 100 ? 18.603 3.547 -4.066 1.00 92.38 100 THR A CA 1
ATOM 782 C C . THR A 1 100 ? 17.262 3.705 -3.340 1.00 92.38 100 THR A C 1
ATOM 784 O O . THR A 1 100 ? 17.219 4.132 -2.188 1.00 92.38 100 THR A O 1
ATOM 787 N N . GLN A 1 101 ? 16.138 3.365 -3.977 1.00 90.50 101 GLN A N 1
ATOM 788 C CA . GLN A 1 101 ? 14.839 3.387 -3.299 1.00 90.50 101 GLN A CA 1
ATOM 789 C C . GLN A 1 101 ? 14.734 2.285 -2.237 1.00 90.50 101 GLN A C 1
ATOM 791 O O . GLN A 1 101 ? 14.174 2.523 -1.166 1.00 90.50 101 GLN A O 1
ATOM 796 N N . LEU A 1 102 ? 15.308 1.108 -2.501 1.00 91.50 102 LEU A N 1
ATOM 797 C CA . LEU A 1 102 ? 15.344 -0.008 -1.553 1.00 91.50 102 LEU A CA 1
ATOM 798 C C . LEU A 1 102 ? 16.260 0.237 -0.344 1.00 91.50 102 LEU A C 1
ATOM 800 O O . LEU A 1 102 ? 16.041 -0.343 0.714 1.00 91.50 102 LEU A O 1
ATOM 804 N N . GLU A 1 103 ? 17.240 1.134 -0.450 1.00 89.00 103 GLU A N 1
ATOM 805 C CA . GLU A 1 103 ? 18.031 1.590 0.706 1.00 89.00 103 GLU A CA 1
ATOM 806 C C . GLU A 1 103 ? 17.199 2.439 1.681 1.00 89.00 103 GLU A C 1
ATOM 808 O O . GLU A 1 103 ? 17.452 2.453 2.888 1.00 89.00 103 GLU A O 1
ATOM 813 N N . ARG A 1 104 ? 16.193 3.154 1.162 1.00 81.44 104 ARG A N 1
ATOM 814 C CA . ARG A 1 104 ? 15.349 4.086 1.928 1.00 81.44 104 ARG A CA 1
ATOM 815 C C . ARG A 1 104 ? 14.063 3.450 2.441 1.00 81.44 104 ARG A C 1
ATOM 817 O O . ARG A 1 104 ? 13.449 3.979 3.369 1.00 81.44 104 ARG A O 1
ATOM 824 N N . GLY A 1 105 ? 13.631 2.344 1.846 1.00 81.25 105 GLY A N 1
ATOM 825 C CA . GLY A 1 105 ? 12.365 1.720 2.187 1.00 81.25 105 GLY A CA 1
ATOM 826 C C . GLY A 1 105 ? 12.169 0.343 1.575 1.00 81.25 105 GLY A C 1
ATOM 827 O O . GLY A 1 105 ? 12.985 -0.176 0.826 1.00 81.25 105 GLY A O 1
ATOM 828 N N . GLU A 1 106 ? 11.033 -0.252 1.909 1.00 84.25 106 GLU A N 1
ATOM 829 C CA . GLU A 1 106 ? 10.658 -1.590 1.472 1.00 84.25 106 GLU A CA 1
ATOM 830 C C . GLU A 1 106 ? 9.661 -1.504 0.314 1.00 84.25 106 GLU A C 1
ATOM 832 O O . GLU A 1 106 ? 8.579 -0.936 0.459 1.00 84.25 106 GLU A O 1
ATOM 837 N N . SER A 1 107 ? 10.028 -2.064 -0.841 1.00 91.25 107 SER A N 1
ATOM 838 C CA . SER A 1 107 ? 9.176 -2.130 -2.032 1.00 91.25 107 SER A CA 1
ATOM 839 C C . SER A 1 107 ? 9.255 -3.521 -2.652 1.00 91.25 107 SER A C 1
ATOM 841 O O . SER A 1 107 ? 10.285 -3.913 -3.208 1.00 91.25 107 SER A O 1
ATOM 843 N N . VAL A 1 108 ? 8.161 -4.283 -2.552 1.00 95.12 108 VAL A N 1
ATOM 844 C CA . VAL A 1 108 ? 8.113 -5.666 -3.054 1.00 95.12 108 VAL A CA 1
ATOM 845 C C . VAL A 1 108 ? 8.239 -5.693 -4.576 1.00 95.12 108 VAL A C 1
ATOM 847 O O . VAL A 1 108 ? 8.986 -6.513 -5.099 1.00 95.12 108 VAL A O 1
ATOM 850 N N . ILE A 1 109 ? 7.602 -4.757 -5.287 1.00 96.25 109 ILE A N 1
ATOM 851 C CA . ILE A 1 109 ? 7.708 -4.660 -6.749 1.00 96.25 109 ILE A CA 1
ATOM 852 C C . ILE A 1 109 ? 9.137 -4.347 -7.215 1.00 96.25 109 ILE A C 1
ATOM 854 O O . ILE A 1 109 ? 9.610 -4.961 -8.165 1.00 96.25 109 ILE A O 1
ATOM 858 N N . TYR A 1 110 ? 9.874 -3.466 -6.527 1.00 96.31 110 TYR A N 1
ATOM 859 C CA . TYR A 1 110 ? 11.269 -3.176 -6.894 1.00 96.31 110 TYR A CA 1
ATOM 860 C C . TYR A 1 110 ? 12.164 -4.404 -6.693 1.00 96.31 110 TYR A C 1
ATOM 862 O O . TYR A 1 110 ? 12.971 -4.726 -7.563 1.00 96.31 110 TYR A O 1
ATOM 870 N N . LYS A 1 111 ? 11.975 -5.137 -5.586 1.00 96.12 111 LYS A N 1
ATOM 871 C CA . LYS A 1 111 ? 12.667 -6.413 -5.346 1.00 96.12 111 LYS A CA 1
ATOM 872 C C . LYS A 1 111 ? 12.309 -7.457 -6.403 1.00 96.12 111 LYS A C 1
ATOM 874 O O . LYS A 1 111 ? 13.190 -8.178 -6.859 1.00 96.12 111 LYS A O 1
ATOM 879 N N . ALA A 1 112 ? 11.040 -7.537 -6.798 1.00 96.56 112 ALA A N 1
ATOM 880 C CA . ALA A 1 112 ? 10.578 -8.482 -7.806 1.00 96.56 112 ALA A CA 1
ATOM 881 C C . ALA A 1 112 ? 11.192 -8.184 -9.183 1.00 96.56 112 ALA A C 1
ATOM 883 O O . ALA A 1 112 ? 11.721 -9.094 -9.812 1.00 96.56 112 ALA A O 1
ATOM 884 N N . ILE A 1 113 ? 11.205 -6.921 -9.614 1.00 96.56 113 ILE A N 1
ATOM 885 C CA . ILE A 1 113 ? 11.804 -6.521 -10.896 1.00 96.56 113 ILE A CA 1
ATOM 886 C C . ILE A 1 113 ? 13.306 -6.822 -10.929 1.00 96.56 113 ILE A C 1
ATOM 888 O O . ILE A 1 113 ? 13.789 -7.388 -11.905 1.00 96.56 113 ILE A O 1
ATOM 892 N N . LEU A 1 114 ? 14.038 -6.525 -9.848 1.00 95.94 114 LEU A N 1
ATOM 893 C CA . LEU A 1 114 ? 15.465 -6.858 -9.754 1.00 95.94 114 LEU A CA 1
ATOM 894 C C . LEU A 1 114 ? 15.724 -8.373 -9.727 1.00 95.94 114 LEU A C 1
ATOM 896 O O . LEU A 1 114 ? 16.751 -8.822 -10.223 1.00 95.94 114 LEU A O 1
ATOM 900 N N . ARG A 1 115 ? 14.816 -9.162 -9.138 1.00 96.00 115 ARG A N 1
ATOM 901 C CA . ARG A 1 115 ? 14.966 -10.618 -9.003 1.00 96.00 115 ARG A CA 1
ATOM 902 C C . ARG A 1 115 ? 14.653 -11.378 -10.290 1.00 96.00 115 ARG A C 1
ATOM 904 O O . ARG A 1 115 ? 15.357 -12.329 -10.601 1.00 96.00 115 ARG A O 1
ATOM 911 N N . TYR A 1 116 ? 13.571 -11.016 -10.974 1.00 94.31 116 TYR A N 1
ATOM 912 C CA . TYR A 1 116 ? 13.060 -11.760 -12.131 1.00 94.31 116 TYR A CA 1
ATOM 913 C C . TYR A 1 116 ? 13.462 -11.138 -13.472 1.00 94.31 116 TYR A C 1
ATOM 915 O O . TYR A 1 116 ? 13.222 -11.743 -14.507 1.00 94.31 116 TYR A O 1
ATOM 923 N N . SER A 1 117 ? 14.106 -9.966 -13.464 1.00 93.31 117 SER A N 1
ATOM 924 C CA . SER A 1 117 ? 14.286 -9.104 -14.636 1.00 93.31 117 SER A CA 1
ATOM 925 C C . SER A 1 117 ? 12.970 -8.524 -15.164 1.00 93.31 117 SER A C 1
ATOM 927 O O . SER A 1 117 ? 11.889 -9.076 -14.979 1.00 93.31 117 SER A O 1
ATOM 929 N N . ARG A 1 118 ? 13.064 -7.383 -15.848 1.00 94.00 118 ARG A N 1
ATOM 930 C CA . ARG A 1 118 ? 11.931 -6.667 -16.459 1.00 94.00 118 ARG A CA 1
ATOM 931 C C . ARG A 1 118 ? 11.286 -7.454 -17.597 1.00 94.00 118 ARG A C 1
ATOM 933 O O . ARG A 1 118 ? 10.081 -7.343 -17.787 1.00 94.00 118 ARG A O 1
ATOM 940 N N . SER A 1 119 ? 12.062 -8.277 -18.300 1.00 95.44 119 SER A N 1
ATOM 941 C CA . SER A 1 119 ? 11.584 -9.108 -19.412 1.00 95.44 119 SER A CA 1
ATOM 942 C C . SER A 1 119 ? 10.573 -10.175 -18.982 1.00 95.44 119 SER A C 1
ATOM 944 O O . SER A 1 119 ? 9.822 -10.690 -19.801 1.00 95.44 119 SER A O 1
ATOM 946 N N . LYS A 1 120 ? 10.512 -10.489 -17.682 1.00 96.94 120 LYS A N 1
ATOM 947 C CA . LYS A 1 120 ? 9.522 -11.395 -17.086 1.00 96.94 120 LYS A CA 1
ATOM 948 C C . LYS A 1 120 ? 8.260 -10.685 -16.617 1.00 96.94 120 LYS A C 1
ATOM 950 O O . LYS A 1 120 ? 7.509 -11.250 -15.823 1.00 96.94 120 LYS A O 1
ATOM 955 N N . PHE A 1 121 ? 8.023 -9.456 -17.067 1.00 97.44 121 PHE A N 1
ATOM 956 C CA . PHE A 1 121 ? 6.831 -8.714 -16.704 1.00 97.44 121 PHE A CA 1
ATOM 957 C C . PHE A 1 121 ? 6.058 -8.189 -17.909 1.00 97.44 121 PHE A C 1
ATOM 959 O O . PHE A 1 121 ? 6.619 -7.540 -18.794 1.00 97.44 121 PHE A O 1
ATOM 966 N N . ASN A 1 122 ? 4.738 -8.359 -17.829 1.00 96.56 122 ASN A N 1
ATOM 967 C CA . ASN A 1 122 ? 3.790 -7.567 -18.597 1.00 96.56 122 ASN A CA 1
ATOM 968 C C . ASN A 1 122 ? 3.495 -6.273 -17.844 1.00 96.56 122 ASN A C 1
ATOM 970 O O . ASN A 1 122 ? 3.351 -6.268 -16.614 1.00 96.56 122 ASN A O 1
ATOM 974 N N . LEU A 1 123 ? 3.339 -5.192 -18.597 1.00 97.75 123 LEU A N 1
ATOM 975 C CA . LEU A 1 123 ? 2.821 -3.934 -18.088 1.00 97.75 123 LEU A CA 1
ATOM 976 C C . LEU A 1 123 ? 1.479 -3.650 -18.746 1.00 97.75 123 LEU A C 1
ATOM 978 O O . LEU A 1 123 ? 1.348 -3.672 -19.962 1.00 97.75 123 LEU A O 1
ATOM 982 N N . GLU A 1 124 ? 0.485 -3.320 -17.942 1.00 97.69 124 GLU A N 1
ATOM 983 C CA . GLU A 1 124 ? -0.832 -2.933 -18.423 1.00 97.69 124 GLU A CA 1
ATOM 984 C C . GLU A 1 124 ? -1.193 -1.557 -17.887 1.00 97.69 124 GLU A C 1
ATOM 986 O O . GLU A 1 124 ? -0.992 -1.266 -16.707 1.00 97.69 124 GLU A O 1
ATOM 991 N N . ILE A 1 125 ? -1.774 -0.715 -18.735 1.00 98.06 125 ILE A N 1
ATOM 992 C CA . ILE A 1 125 ? -2.477 0.477 -18.273 1.00 98.06 125 ILE A CA 1
ATOM 993 C C . ILE A 1 125 ? -3.926 0.071 -18.075 1.00 98.06 125 ILE A C 1
ATOM 995 O O . ILE A 1 125 ? -4.614 -0.258 -19.038 1.00 98.06 125 ILE A O 1
ATOM 999 N N . LEU A 1 126 ? -4.383 0.064 -16.825 1.00 96.94 126 LEU A N 1
ATOM 1000 C CA . LEU A 1 126 ? -5.749 -0.331 -16.499 1.00 96.94 126 LEU A CA 1
ATOM 1001 C C . LEU A 1 126 ? -6.733 0.749 -16.933 1.00 96.94 126 LEU A C 1
ATOM 1003 O O . LEU A 1 126 ? -7.752 0.447 -17.544 1.00 96.94 126 LEU A O 1
ATOM 1007 N N . GLU A 1 127 ? -6.399 2.005 -16.646 1.00 96.06 127 GLU A N 1
ATOM 1008 C CA . GLU A 1 127 ? -7.266 3.149 -16.898 1.00 96.06 127 GLU A CA 1
ATOM 1009 C C . GLU A 1 127 ? -6.459 4.446 -16.918 1.00 96.06 127 GLU A C 1
ATOM 1011 O O . GLU A 1 127 ? -5.575 4.644 -16.081 1.00 96.06 127 GLU A O 1
ATOM 1016 N N . TYR A 1 128 ? -6.794 5.342 -17.846 1.00 97.50 128 TYR A N 1
ATOM 1017 C CA . TYR A 1 128 ? -6.368 6.738 -17.796 1.00 97.50 128 TYR A CA 1
ATOM 1018 C C . TYR A 1 128 ? -7.418 7.552 -17.040 1.00 97.50 128 TYR A C 1
ATOM 1020 O O . TYR A 1 128 ? -8.607 7.440 -17.332 1.00 97.50 128 TYR A O 1
ATOM 1028 N N . CYS A 1 129 ? -6.991 8.366 -16.081 1.00 94.25 129 CYS A N 1
ATOM 1029 C CA . CYS A 1 129 ? -7.888 9.162 -15.246 1.00 94.25 129 CYS A CA 1
ATOM 1030 C C . CYS A 1 129 ? -7.245 10.494 -14.849 1.00 94.25 129 CYS A C 1
ATOM 1032 O O . CYS A 1 129 ? -6.048 10.703 -15.045 1.00 94.25 129 CYS A O 1
ATOM 1034 N N . GLU A 1 130 ? -8.044 11.415 -14.312 1.00 93.56 130 GLU A N 1
ATOM 1035 C CA . GLU A 1 130 ? -7.550 12.703 -13.827 1.00 93.56 130 GLU A CA 1
ATOM 1036 C C . GLU A 1 130 ? -6.778 12.565 -12.508 1.00 93.56 130 GLU A C 1
ATOM 1038 O O . GLU A 1 130 ? -7.000 11.648 -11.715 1.00 93.56 130 GLU A O 1
ATOM 1043 N N . HIS A 1 131 ? -5.910 13.542 -12.221 1.00 91.00 131 HIS A N 1
ATOM 1044 C CA . HIS A 1 131 ? -5.083 13.551 -11.011 1.00 91.00 131 HIS A CA 1
ATOM 1045 C C . HIS A 1 131 ? -5.897 13.374 -9.718 1.00 91.00 131 HIS A C 1
ATOM 1047 O O . HIS A 1 131 ? -5.475 12.634 -8.827 1.00 91.00 131 HIS A O 1
ATOM 1053 N N . LYS A 1 132 ? -7.064 14.025 -9.638 1.00 92.25 132 LYS A N 1
ATOM 1054 C CA . LYS A 1 132 ? -7.950 14.005 -8.465 1.00 92.25 132 LYS A CA 1
ATOM 1055 C C . LYS A 1 132 ? -8.491 12.605 -8.144 1.00 92.25 132 LYS A C 1
ATOM 1057 O O . LYS A 1 132 ? -8.748 12.306 -6.983 1.00 92.25 132 LYS A O 1
ATOM 1062 N N . ASP A 1 133 ? -8.599 11.743 -9.155 1.00 92.25 133 ASP A N 1
ATOM 1063 C CA . ASP A 1 133 ? -9.217 10.423 -9.037 1.00 92.25 133 ASP A CA 1
ATOM 1064 C C . ASP A 1 133 ? -8.188 9.300 -8.836 1.00 92.25 133 ASP A C 1
ATOM 1066 O O . ASP A 1 133 ? -8.562 8.185 -8.473 1.00 92.25 133 ASP A O 1
ATOM 1070 N N . LEU A 1 134 ? -6.886 9.565 -9.015 1.00 91.75 134 LEU A N 1
ATOM 1071 C CA . LEU A 1 134 ? -5.836 8.535 -9.003 1.00 91.75 134 LEU A CA 1
ATOM 1072 C C . LEU A 1 134 ? -5.851 7.658 -7.753 1.00 91.75 134 LEU A C 1
ATOM 1074 O O . LEU A 1 134 ? -5.835 6.437 -7.871 1.00 91.75 134 LEU A O 1
ATOM 1078 N N . LEU A 1 135 ? -5.901 8.261 -6.563 1.00 90.62 135 LEU A N 1
ATOM 1079 C CA . LEU A 1 135 ? -5.869 7.508 -5.304 1.00 90.62 135 LEU A CA 1
ATOM 1080 C C . LEU A 1 135 ? -7.123 6.647 -5.125 1.00 90.62 135 LEU A C 1
ATOM 1082 O O . LEU A 1 135 ? -7.040 5.513 -4.647 1.00 90.62 135 LEU A O 1
ATOM 1086 N N . MET A 1 136 ? -8.278 7.167 -5.548 1.00 93.06 136 MET A N 1
ATOM 1087 C CA . MET A 1 136 ? -9.543 6.438 -5.511 1.00 93.06 136 MET A CA 1
ATOM 1088 C C . MET A 1 136 ? -9.496 5.238 -6.464 1.00 93.06 136 MET A C 1
ATOM 1090 O O . MET A 1 136 ? -9.815 4.119 -6.061 1.00 93.06 136 MET A O 1
ATOM 1094 N N . ARG A 1 137 ? -9.054 5.447 -7.712 1.00 94.25 137 ARG A N 1
ATOM 1095 C CA . ARG A 1 137 ? -8.963 4.385 -8.725 1.00 94.25 137 ARG A CA 1
ATOM 1096 C C . ARG A 1 137 ? -7.886 3.357 -8.379 1.00 94.25 137 ARG A C 1
ATOM 1098 O O . ARG A 1 137 ? -8.128 2.162 -8.508 1.00 94.25 137 ARG A O 1
ATOM 1105 N N . GLU A 1 138 ? -6.728 3.782 -7.878 1.00 94.44 138 GLU A N 1
ATOM 1106 C CA . GLU A 1 138 ? -5.672 2.874 -7.415 1.00 94.44 138 GLU A CA 1
ATOM 1107 C C . GLU A 1 138 ? -6.182 1.981 -6.280 1.00 94.44 138 GLU A C 1
ATOM 1109 O O . GLU A 1 138 ? -6.046 0.761 -6.350 1.00 94.44 138 GLU A O 1
ATOM 1114 N N . THR A 1 139 ? -6.854 2.567 -5.284 1.00 92.81 139 THR A N 1
ATOM 1115 C CA . THR A 1 139 ? -7.478 1.807 -4.192 1.00 92.81 139 THR A CA 1
ATOM 1116 C C . THR A 1 139 ? -8.537 0.840 -4.716 1.00 92.81 139 THR A C 1
ATOM 1118 O O . THR A 1 139 ? -8.555 -0.318 -4.304 1.00 92.81 139 THR A O 1
ATOM 1121 N N . TYR A 1 140 ? -9.378 1.272 -5.662 1.00 94.94 140 TYR A N 1
ATOM 1122 C CA . TYR A 1 140 ? -10.367 0.411 -6.310 1.00 94.94 140 TYR A CA 1
ATOM 1123 C C . TYR A 1 140 ? -9.718 -0.836 -6.929 1.00 94.94 140 TYR A C 1
ATOM 1125 O O . TYR A 1 140 ? -10.148 -1.950 -6.635 1.00 94.94 140 TYR A O 1
ATOM 1133 N N . TYR A 1 141 ? -8.652 -0.677 -7.720 1.00 95.06 141 TYR A N 1
ATOM 1134 C CA . TYR A 1 141 ? -7.974 -1.813 -8.351 1.00 95.06 141 TYR A CA 1
ATOM 1135 C C . TYR A 1 141 ? -7.187 -2.678 -7.358 1.00 95.06 141 TYR A C 1
ATOM 1137 O O . TYR A 1 141 ? -7.147 -3.895 -7.531 1.00 95.06 141 TYR A O 1
ATOM 1145 N N . ILE A 1 142 ? -6.611 -2.097 -6.299 1.00 93.81 142 ILE A N 1
ATOM 1146 C CA . ILE A 1 142 ? -5.972 -2.870 -5.221 1.00 93.81 142 ILE A CA 1
ATOM 1147 C C . ILE A 1 142 ? -7.003 -3.761 -4.520 1.00 93.81 142 ILE A C 1
ATOM 1149 O O . ILE A 1 142 ? -6.747 -4.945 -4.324 1.00 93.81 142 ILE A O 1
ATOM 1153 N N . VAL A 1 143 ? -8.177 -3.227 -4.174 1.00 93.00 143 VAL A N 1
ATOM 1154 C CA . VAL A 1 143 ? -9.243 -4.008 -3.525 1.00 93.00 143 VAL A CA 1
ATOM 1155 C C . VAL A 1 143 ? -9.809 -5.065 -4.473 1.00 93.00 143 VAL A C 1
ATOM 1157 O O . VAL A 1 143 ? -10.051 -6.193 -4.052 1.00 93.00 143 VAL A O 1
ATOM 1160 N N . LEU A 1 144 ? -9.996 -4.714 -5.748 1.00 91.69 144 LEU A N 1
ATOM 1161 C CA . LEU A 1 144 ? -10.560 -5.605 -6.761 1.00 91.69 144 LEU A CA 1
ATOM 1162 C C . LEU A 1 144 ? -9.649 -6.799 -7.072 1.00 91.69 144 LEU A C 1
ATOM 1164 O O . LEU A 1 144 ? -10.139 -7.913 -7.233 1.00 91.69 144 LEU A O 1
ATOM 1168 N N . LEU A 1 145 ? -8.341 -6.559 -7.196 1.00 91.12 145 LEU A N 1
ATOM 1169 C CA . LEU A 1 145 ? -7.376 -7.552 -7.679 1.00 91.12 145 LEU A CA 1
ATOM 1170 C C . LEU A 1 145 ? -6.546 -8.192 -6.561 1.00 91.12 145 LEU A C 1
ATOM 1172 O O . LEU A 1 145 ? -5.923 -9.220 -6.797 1.00 91.12 145 LEU A O 1
ATOM 1176 N N . ASN A 1 146 ? -6.528 -7.596 -5.365 1.00 92.75 146 ASN A N 1
ATOM 1177 C CA . ASN A 1 146 ? -5.732 -8.026 -4.212 1.00 92.75 146 ASN A CA 1
ATOM 1178 C C . ASN A 1 146 ? -4.261 -8.377 -4.565 1.00 92.75 146 ASN A C 1
ATOM 1180 O O . ASN A 1 146 ? -3.811 -9.494 -4.298 1.00 92.75 146 ASN A O 1
ATOM 1184 N N . PRO A 1 147 ? -3.511 -7.437 -5.177 1.00 94.12 147 PRO A N 1
ATOM 1185 C CA . PRO A 1 147 ? -2.164 -7.670 -5.699 1.00 94.12 147 PRO A CA 1
ATOM 1186 C C . PRO A 1 147 ? -1.146 -8.027 -4.606 1.00 94.12 147 PRO A C 1
ATOM 1188 O O . PRO A 1 147 ? -1.026 -7.336 -3.593 1.00 94.12 147 PRO A O 1
ATOM 1191 N N . GLU A 1 148 ? -0.338 -9.061 -4.838 1.00 95.69 148 GLU A N 1
ATOM 1192 C CA . GLU A 1 148 ? 0.610 -9.608 -3.858 1.00 95.69 148 GLU A CA 1
ATOM 1193 C C . GLU A 1 148 ? 1.832 -8.718 -3.631 1.00 95.69 148 GLU A C 1
ATOM 1195 O O . GLU A 1 148 ? 2.495 -8.808 -2.595 1.00 95.69 148 GLU A O 1
ATOM 1200 N N . TYR A 1 149 ? 2.173 -7.878 -4.606 1.00 94.94 149 TYR A N 1
ATOM 1201 C CA . TYR A 1 149 ? 3.307 -6.966 -4.500 1.00 94.94 149 TYR A CA 1
ATOM 1202 C C . TYR A 1 149 ? 2.935 -5.613 -3.876 1.00 94.94 149 TYR A C 1
ATOM 1204 O O . TYR A 1 149 ? 3.830 -4.812 -3.587 1.00 94.94 149 TYR A O 1
ATOM 1212 N N . ASN A 1 150 ? 1.651 -5.338 -3.623 1.00 94.31 150 ASN A N 1
ATOM 1213 C CA . ASN A 1 150 ? 1.238 -4.160 -2.864 1.00 94.31 150 ASN A CA 1
ATOM 1214 C C . ASN A 1 150 ? 1.291 -4.464 -1.364 1.00 94.31 150 ASN A C 1
ATOM 1216 O O . ASN A 1 150 ? 0.572 -5.312 -0.849 1.00 94.31 150 ASN A O 1
ATOM 1220 N N . ILE A 1 151 ? 2.134 -3.727 -0.639 1.00 87.94 151 ILE A N 1
ATOM 1221 C CA . ILE A 1 151 ? 2.219 -3.833 0.827 1.00 87.94 151 ILE A CA 1
ATOM 1222 C C . ILE A 1 151 ? 0.992 -3.182 1.486 1.00 87.94 151 ILE A C 1
ATOM 1224 O O . ILE A 1 151 ? 0.498 -3.651 2.511 1.00 87.94 151 ILE A O 1
ATOM 1228 N N . LEU A 1 152 ? 0.527 -2.070 0.914 1.00 85.00 152 LEU A N 1
ATOM 1229 C CA . LEU A 1 152 ? -0.599 -1.289 1.418 1.00 85.00 152 LEU A CA 1
ATOM 1230 C C . LEU A 1 152 ? -1.890 -1.718 0.720 1.00 85.00 152 LEU A C 1
ATOM 1232 O O . LEU A 1 152 ? -1.900 -1.935 -0.490 1.00 85.00 152 LEU A O 1
ATOM 1236 N N . LYS A 1 153 ? -2.975 -1.807 1.496 1.00 81.75 153 LYS A N 1
ATOM 1237 C CA . LYS A 1 153 ? -4.315 -2.174 1.004 1.00 81.75 153 LYS A CA 1
ATOM 1238 C C . LYS A 1 153 ? -5.100 -0.989 0.439 1.00 81.75 153 LYS A C 1
ATOM 1240 O O . LYS A 1 153 ? -6.084 -1.188 -0.260 1.00 81.75 153 LYS A O 1
ATOM 1245 N N . GLU A 1 154 ? -4.673 0.224 0.763 1.00 83.81 154 GLU A N 1
ATOM 1246 C CA . GLU A 1 154 ? -5.269 1.480 0.320 1.00 83.81 154 GLU A CA 1
ATOM 1247 C C . GLU A 1 154 ? -4.154 2.374 -0.230 1.00 83.81 154 GLU A C 1
ATOM 1249 O O . GLU A 1 154 ? -3.062 2.451 0.348 1.00 83.81 154 GLU A O 1
ATOM 1254 N N . ALA A 1 155 ? -4.406 3.022 -1.366 1.00 78.25 155 ALA A N 1
ATOM 1255 C CA . ALA A 1 155 ? -3.419 3.866 -2.025 1.00 78.25 155 ALA A CA 1
ATOM 1256 C C . ALA A 1 155 ? -3.103 5.100 -1.171 1.00 78.25 155 ALA A C 1
ATOM 1258 O O . ALA A 1 155 ? -3.993 5.746 -0.625 1.00 78.25 155 ALA A O 1
ATOM 1259 N N . GLY A 1 156 ? -1.818 5.434 -1.032 1.00 72.06 156 GLY A N 1
ATOM 1260 C CA . GLY A 1 156 ? -1.362 6.602 -0.263 1.00 72.06 156 GLY A CA 1
ATOM 1261 C C . GLY A 1 156 ? -1.554 6.519 1.261 1.00 72.06 156 GLY A C 1
ATOM 1262 O O . GLY A 1 156 ? -0.970 7.321 1.989 1.00 72.06 156 GLY A O 1
ATOM 1263 N N . SER A 1 157 ? -2.299 5.536 1.771 1.00 70.06 157 SER A N 1
ATOM 1264 C CA . SER A 1 157 ? -2.593 5.380 3.194 1.00 70.06 157 SER A CA 1
ATOM 1265 C C . SER A 1 157 ? -1.632 4.392 3.850 1.00 70.06 157 SER A C 1
ATOM 1267 O O . SER A 1 157 ? -1.606 3.199 3.552 1.00 70.06 157 SER A O 1
ATOM 1269 N N . ARG A 1 158 ? -0.831 4.888 4.799 1.00 62.44 158 ARG A N 1
ATOM 1270 C CA . ARG A 1 158 ? -0.011 4.045 5.690 1.00 62.44 158 ARG A CA 1
ATOM 1271 C C . ARG A 1 158 ? -0.784 3.606 6.936 1.00 62.44 158 ARG A C 1
ATOM 1273 O O . ARG A 1 158 ? -0.195 2.963 7.810 1.00 62.44 158 ARG A O 1
ATOM 1280 N N . LEU A 1 159 ? -2.064 3.966 7.050 1.00 56.47 159 LEU A N 1
ATOM 1281 C CA . LEU A 1 159 ? -2.879 3.682 8.224 1.00 56.47 159 LEU A CA 1
ATOM 1282 C C . LEU A 1 159 ? -2.980 2.164 8.433 1.00 56.47 159 LEU A C 1
ATOM 1284 O O . LEU A 1 159 ? -3.313 1.411 7.524 1.00 56.47 159 LEU A O 1
ATOM 1288 N N . GLY A 1 160 ? -2.618 1.701 9.630 1.00 60.28 160 GLY A N 1
ATOM 1289 C CA . GLY A 1 160 ? -2.579 0.273 9.961 1.00 60.28 160 GLY A CA 1
ATOM 1290 C C . GLY A 1 160 ? -1.346 -0.492 9.455 1.00 60.28 160 GLY A C 1
ATOM 1291 O O . GLY A 1 160 ? -1.173 -1.655 9.824 1.00 60.28 160 GLY A O 1
ATOM 1292 N N . SER A 1 161 ? -0.453 0.130 8.674 1.00 67.25 161 SER A N 1
ATOM 1293 C CA . SER A 1 161 ? 0.834 -0.481 8.318 1.00 67.25 161 SER A CA 1
ATOM 1294 C C . SER A 1 161 ? 1.776 -0.491 9.526 1.00 67.25 161 SER A C 1
ATOM 1296 O O . SER A 1 161 ? 1.923 0.505 10.235 1.00 67.25 161 SER A O 1
ATOM 1298 N N . LYS A 1 162 ? 2.409 -1.637 9.790 1.00 72.12 162 LYS A N 1
ATOM 1299 C CA . LYS A 1 162 ? 3.361 -1.782 10.898 1.00 72.12 162 LYS A CA 1
ATOM 1300 C C . LYS A 1 162 ? 4.776 -1.501 10.400 1.00 72.12 162 LYS A C 1
ATOM 1302 O O . LYS A 1 162 ? 5.178 -1.998 9.350 1.00 72.12 162 LYS A O 1
ATOM 1307 N N . HIS A 1 163 ? 5.544 -0.735 11.170 1.00 75.00 163 HIS A N 1
ATOM 1308 C CA . HIS A 1 163 ? 6.977 -0.591 10.925 1.00 75.00 163 HIS A CA 1
ATOM 1309 C C . HIS A 1 163 ? 7.697 -1.931 11.133 1.00 75.00 163 HIS A C 1
ATOM 1311 O O . HIS A 1 163 ? 7.315 -2.728 11.992 1.00 75.00 163 HIS A O 1
ATOM 1317 N N . SER A 1 164 ? 8.759 -2.177 10.359 1.00 75.19 164 SER A N 1
ATOM 1318 C CA . SER A 1 164 ? 9.637 -3.326 10.595 1.00 75.19 164 SER A CA 1
ATOM 1319 C C . SER A 1 164 ? 10.385 -3.164 11.922 1.00 75.19 164 SER A C 1
ATOM 1321 O O . SER A 1 164 ? 10.647 -2.039 12.352 1.00 75.19 164 SER A O 1
ATOM 1323 N N . LYS A 1 165 ? 10.777 -4.277 12.561 1.00 81.38 165 LYS A N 1
ATOM 1324 C CA . LYS A 1 165 ? 11.551 -4.247 13.821 1.00 81.38 165 LYS A CA 1
ATOM 1325 C C . LYS A 1 165 ? 12.822 -3.401 13.685 1.00 81.38 165 LYS A C 1
ATOM 1327 O O . LYS A 1 165 ? 13.060 -2.519 14.497 1.00 81.38 165 LYS A O 1
ATOM 1332 N N . VAL A 1 166 ? 13.550 -3.573 12.579 1.00 80.88 166 VAL A N 1
ATOM 1333 C CA . VAL A 1 166 ? 14.753 -2.786 12.256 1.00 80.88 166 VAL A CA 1
ATOM 1334 C C . VAL A 1 166 ? 14.455 -1.285 12.185 1.00 80.88 166 VAL A C 1
ATOM 1336 O O . VAL A 1 166 ? 15.235 -0.477 12.683 1.00 80.88 166 VAL A O 1
ATOM 1339 N N . ALA A 1 167 ? 13.334 -0.889 11.574 1.00 80.12 167 ALA A N 1
ATOM 1340 C CA . ALA A 1 167 ? 12.945 0.517 11.508 1.00 80.12 167 ALA A CA 1
ATOM 1341 C C . ALA A 1 167 ? 12.568 1.067 12.892 1.00 80.12 167 ALA A C 1
ATOM 1343 O O . ALA A 1 167 ? 12.988 2.169 13.234 1.00 80.12 167 ALA A O 1
ATOM 1344 N N . ILE A 1 168 ? 11.836 0.291 13.699 1.00 84.44 168 ILE A N 1
ATOM 1345 C CA . ILE A 1 168 ? 11.494 0.649 15.085 1.00 84.44 168 ILE A CA 1
ATOM 1346 C C . ILE A 1 168 ? 12.769 0.860 15.909 1.00 84.44 168 ILE A C 1
ATOM 1348 O O . ILE A 1 168 ? 12.886 1.874 16.592 1.00 84.44 168 ILE A O 1
ATOM 1352 N N . ASP A 1 169 ? 13.753 -0.033 15.793 1.00 86.19 169 ASP A N 1
ATOM 1353 C CA . ASP A 1 169 ? 15.019 0.074 16.522 1.00 86.19 169 ASP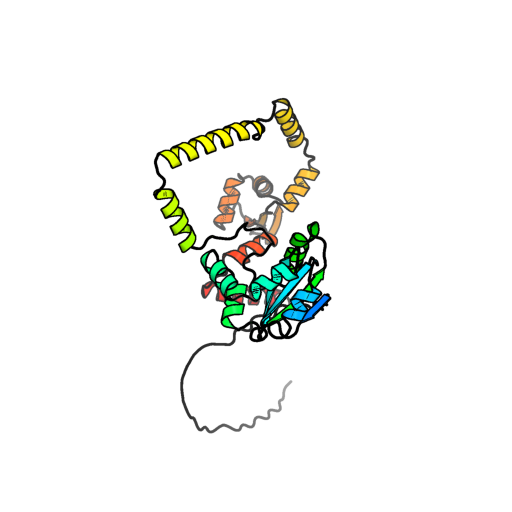 A CA 1
ATOM 1354 C C . ASP A 1 169 ? 15.843 1.288 16.081 1.00 86.19 169 ASP A C 1
ATOM 1356 O O . ASP A 1 169 ? 16.413 1.983 16.922 1.00 86.19 169 ASP A O 1
ATOM 1360 N N . LYS A 1 170 ? 15.878 1.598 14.777 1.00 87.50 170 LYS A N 1
ATOM 1361 C CA . LYS A 1 170 ? 16.524 2.820 14.266 1.00 87.50 170 LYS A CA 1
ATOM 1362 C C . LYS A 1 170 ? 15.858 4.081 14.816 1.00 87.50 170 LYS A C 1
ATOM 1364 O O . LYS A 1 170 ? 16.556 4.973 15.288 1.00 87.50 170 LYS A O 1
ATOM 1369 N N . ILE A 1 171 ? 14.524 4.137 14.799 1.00 86.25 171 ILE A N 1
ATOM 1370 C CA . ILE A 1 171 ? 13.755 5.259 15.356 1.00 86.25 171 ILE A CA 1
ATOM 1371 C C . ILE A 1 171 ? 14.027 5.390 16.857 1.00 86.25 171 ILE A C 1
ATOM 1373 O O . ILE A 1 171 ? 14.281 6.490 17.340 1.00 86.25 171 ILE A O 1
ATOM 1377 N N . ARG A 1 172 ? 14.036 4.270 17.589 1.00 88.62 172 ARG A N 1
ATOM 1378 C CA . ARG A 1 172 ? 14.325 4.241 19.025 1.00 88.62 172 ARG A CA 1
ATOM 1379 C C . ARG A 1 172 ? 15.728 4.760 19.330 1.00 88.62 172 ARG A C 1
ATOM 1381 O O . ARG A 1 172 ? 15.865 5.623 20.188 1.00 88.62 172 ARG A O 1
ATOM 1388 N N . LYS A 1 173 ? 16.757 4.281 18.623 1.00 90.50 173 LYS A N 1
ATOM 1389 C CA . LYS A 1 173 ? 18.142 4.757 18.786 1.00 90.50 173 LYS A CA 1
ATOM 1390 C C . LYS A 1 173 ? 18.264 6.252 18.490 1.00 90.50 173 LYS A C 1
ATOM 1392 O O . LYS A 1 173 ? 18.861 6.977 19.274 1.00 90.50 173 LYS A O 1
ATOM 1397 N N . ALA A 1 174 ? 17.646 6.724 17.408 1.00 86.25 174 ALA A N 1
ATOM 1398 C CA . ALA A 1 174 ? 17.641 8.145 17.068 1.00 86.25 174 ALA A CA 1
ATOM 1399 C C . ALA A 1 174 ? 16.921 9.002 18.123 1.00 86.25 174 ALA A C 1
ATOM 1401 O O . ALA A 1 174 ? 17.349 10.116 18.396 1.00 86.25 174 ALA A O 1
ATOM 1402 N N . ALA A 1 175 ? 15.845 8.494 18.732 1.00 85.44 175 ALA A N 1
ATOM 1403 C CA . ALA A 1 175 ? 15.134 9.193 19.800 1.00 85.44 175 ALA A CA 1
ATOM 1404 C C . ALA A 1 175 ? 15.941 9.261 21.107 1.00 85.44 175 ALA A C 1
ATOM 1406 O O . ALA A 1 175 ? 15.865 10.272 21.800 1.00 85.44 175 ALA A O 1
ATOM 1407 N N . LEU A 1 176 ? 16.703 8.210 21.428 1.00 86.69 176 LEU A N 1
ATOM 1408 C CA . LEU A 1 176 ? 17.573 8.162 22.609 1.00 86.69 176 L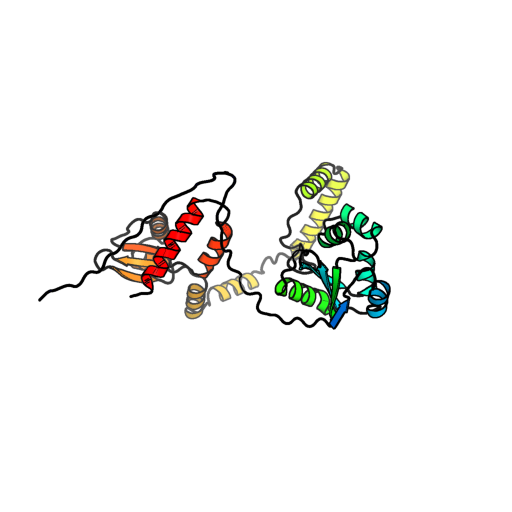EU A CA 1
ATOM 1409 C C . LEU A 1 176 ? 18.816 9.049 22.462 1.00 86.69 176 LEU A C 1
ATOM 1411 O O . LEU A 1 176 ? 19.274 9.603 23.450 1.00 86.69 176 LEU A O 1
ATOM 1415 N N . ASN A 1 177 ? 19.323 9.222 21.241 1.00 89.38 177 ASN A N 1
ATOM 1416 C CA . ASN A 1 177 ? 20.514 10.028 20.951 1.00 89.38 177 ASN A CA 1
ATOM 1417 C C . ASN A 1 177 ? 20.201 11.515 20.683 1.00 89.38 177 ASN A C 1
ATOM 1419 O O . ASN A 1 177 ? 20.973 12.188 20.002 1.00 89.38 177 ASN A O 1
ATOM 1423 N N . ARG A 1 178 ? 19.053 12.026 21.144 1.00 86.81 178 ARG A N 1
ATOM 1424 C CA . ARG A 1 178 ? 18.718 13.452 21.002 1.00 86.81 178 ARG A CA 1
ATOM 1425 C C . ARG A 1 178 ? 19.538 14.279 21.988 1.00 86.81 178 ARG A C 1
ATOM 1427 O O . ARG A 1 178 ? 19.621 13.905 23.153 1.00 86.81 178 ARG A O 1
ATOM 1434 N N . THR A 1 179 ? 20.095 15.400 21.534 1.00 90.69 179 THR A N 1
ATOM 1435 C CA . THR A 1 179 ? 20.778 16.353 22.425 1.00 90.69 179 THR A CA 1
ATOM 1436 C C . THR A 1 179 ? 19.771 17.093 23.307 1.00 90.69 179 THR A C 1
ATOM 1438 O O . THR A 1 179 ? 18.573 17.138 22.997 1.00 90.69 179 THR A O 1
ATOM 1441 N N . ASP A 1 180 ? 20.244 17.709 24.388 1.00 87.75 180 ASP A N 1
ATOM 1442 C CA . ASP A 1 180 ? 19.388 18.487 25.286 1.00 87.75 180 ASP A CA 1
ATOM 1443 C C . ASP A 1 180 ? 18.717 19.665 24.564 1.00 87.75 180 ASP A C 1
ATOM 1445 O O . ASP A 1 180 ? 17.528 19.923 24.776 1.00 87.75 180 ASP A O 1
ATOM 1449 N N . GLU A 1 181 ? 19.409 20.303 23.615 1.00 90.00 181 GLU A N 1
ATOM 1450 C CA . GLU A 1 181 ? 18.849 21.358 22.762 1.00 90.00 181 GLU A CA 1
ATOM 1451 C C . GLU A 1 181 ? 17.726 20.821 21.866 1.00 90.00 181 GLU A C 1
ATOM 1453 O O . GLU A 1 181 ? 16.666 21.439 21.751 1.00 90.00 181 GLU A O 1
ATOM 1458 N N . GLN A 1 182 ? 17.912 19.645 21.257 1.00 87.50 182 GLN A N 1
ATOM 1459 C CA . GLN A 1 182 ? 16.883 19.010 20.425 1.00 87.50 182 GLN A CA 1
ATOM 1460 C C . GLN A 1 182 ? 15.654 18.615 21.249 1.00 87.50 182 GLN A C 1
ATOM 1462 O O . GLN A 1 182 ? 14.517 18.724 20.780 1.00 87.50 182 GLN A O 1
ATOM 1467 N N . LEU A 1 183 ? 15.861 18.168 22.490 1.00 87.12 183 LEU A N 1
ATOM 1468 C CA . LEU A 1 183 ? 14.777 17.869 23.421 1.00 87.12 183 LEU A CA 1
ATOM 1469 C C . LEU A 1 183 ? 14.038 19.140 23.852 1.00 87.12 183 LEU A C 1
ATOM 1471 O O . LEU A 1 183 ? 12.809 19.112 23.943 1.00 87.12 183 LEU A O 1
ATOM 1475 N N . ALA A 1 184 ? 14.747 20.245 24.094 1.00 87.62 184 ALA A N 1
ATOM 1476 C CA . ALA A 1 184 ? 14.148 21.538 24.417 1.00 87.62 184 ALA A CA 1
ATOM 1477 C C . ALA A 1 184 ? 13.292 22.071 23.255 1.00 87.62 184 ALA A C 1
ATOM 1479 O O . ALA A 1 184 ? 12.118 22.379 23.461 1.00 87.62 184 ALA A O 1
ATOM 1480 N N . GLN A 1 185 ? 13.814 22.052 22.023 1.00 90.06 185 GLN A N 1
ATOM 1481 C CA . GLN A 1 185 ? 13.065 22.437 20.817 1.00 90.06 185 GLN A CA 1
ATOM 1482 C C . GLN A 1 185 ? 11.819 21.564 20.609 1.00 90.06 185 GLN A C 1
ATOM 1484 O O . GLN A 1 185 ? 10.741 22.065 20.286 1.00 90.06 185 GLN A O 1
ATOM 1489 N N . HIS A 1 186 ? 11.931 20.251 20.835 1.00 82.81 186 HIS A N 1
ATOM 1490 C CA . HIS A 1 186 ? 10.793 19.337 20.739 1.00 82.81 186 HIS A CA 1
ATOM 1491 C C . HIS A 1 186 ? 9.728 19.623 21.810 1.00 82.81 186 HIS A C 1
ATOM 1493 O O . HIS A 1 186 ? 8.534 19.575 21.515 1.00 82.81 186 HIS A O 1
ATOM 1499 N N . ARG A 1 187 ? 10.134 19.938 23.049 1.00 87.06 187 ARG A N 1
ATOM 1500 C CA . ARG A 1 187 ? 9.214 20.343 24.128 1.00 87.06 187 ARG A CA 1
ATOM 1501 C C . ARG A 1 187 ? 8.506 21.654 23.803 1.00 87.06 187 ARG A C 1
ATOM 1503 O O . ARG A 1 187 ? 7.295 21.737 23.981 1.00 87.06 187 ARG A O 1
ATOM 1510 N N . GLU A 1 188 ? 9.230 22.640 23.286 1.00 87.62 188 GLU A N 1
ATOM 1511 C CA . GLU A 1 188 ? 8.659 23.920 22.865 1.00 87.62 188 GLU A CA 1
ATOM 1512 C C . GLU A 1 188 ? 7.657 23.736 21.715 1.00 87.62 188 GLU A C 1
ATOM 1514 O O . GLU A 1 188 ? 6.551 24.278 21.754 1.00 87.62 188 GLU A O 1
ATOM 1519 N N . TRP A 1 189 ? 7.997 22.913 20.717 1.00 87.69 189 TRP A N 1
ATOM 1520 C CA . TRP A 1 189 ? 7.083 22.563 19.630 1.00 87.69 189 TRP A CA 1
ATOM 1521 C C . TRP A 1 189 ? 5.819 21.862 20.144 1.00 87.69 189 TRP A C 1
ATOM 1523 O O . TRP A 1 189 ? 4.716 22.234 19.746 1.00 87.69 189 TRP A O 1
ATOM 1533 N N . LEU A 1 190 ? 5.954 20.900 21.066 1.00 81.00 190 LEU A N 1
ATOM 1534 C CA . LEU A 1 190 ? 4.809 20.240 21.699 1.00 81.00 190 LEU A CA 1
ATOM 1535 C C . LEU A 1 190 ? 3.940 21.230 22.480 1.00 81.00 190 LEU A C 1
ATOM 1537 O O . LEU A 1 190 ? 2.719 21.159 22.376 1.00 81.00 190 LEU A O 1
ATOM 1541 N N . ALA A 1 191 ? 4.544 22.164 23.218 1.00 82.00 191 ALA A N 1
ATOM 1542 C CA . ALA A 1 191 ? 3.818 23.194 23.955 1.00 82.00 191 ALA A CA 1
ATOM 1543 C C . ALA A 1 191 ? 3.039 24.122 23.009 1.00 82.00 191 ALA A C 1
ATOM 1545 O O . ALA A 1 191 ? 1.865 24.389 23.254 1.00 82.00 191 ALA A O 1
ATOM 1546 N N . LYS A 1 192 ? 3.639 24.541 21.884 1.00 83.12 192 LYS A N 1
ATOM 1547 C CA . LYS A 1 192 ? 2.963 25.330 20.836 1.00 83.12 192 LYS A CA 1
ATOM 1548 C C . LYS A 1 192 ? 1.836 24.549 20.160 1.00 83.12 192 LYS A C 1
ATOM 1550 O O . LYS A 1 192 ? 0.747 25.084 19.974 1.00 83.12 192 LYS A O 1
ATOM 1555 N N . ALA A 1 193 ? 2.070 23.283 19.816 1.00 77.06 193 ALA A N 1
ATOM 1556 C CA . ALA A 1 193 ? 1.062 22.415 19.210 1.00 77.06 193 ALA A CA 1
ATOM 1557 C C . ALA A 1 193 ? -0.104 22.145 20.171 1.00 77.06 193 ALA A C 1
ATOM 1559 O O . ALA A 1 193 ? -1.263 22.144 19.759 1.00 77.06 193 ALA A O 1
ATOM 1560 N N . TRP A 1 194 ? 0.187 21.955 21.459 1.00 69.00 194 TRP A N 1
ATOM 1561 C CA . TRP A 1 194 ? -0.823 21.804 22.498 1.00 69.00 194 TRP A CA 1
ATOM 1562 C C . TRP A 1 194 ? -1.606 23.104 22.701 1.00 69.00 194 TRP A C 1
ATOM 1564 O O . TRP A 1 194 ? -2.827 23.075 22.604 1.00 69.00 194 TRP A O 1
ATOM 1574 N N . ALA A 1 195 ? -0.934 24.251 22.837 1.00 70.44 195 ALA A N 1
ATOM 1575 C CA . ALA A 1 195 ? -1.571 25.567 22.935 1.00 70.44 195 ALA A CA 1
ATOM 1576 C C . ALA A 1 195 ? -2.454 25.895 21.716 1.00 70.44 195 ALA A C 1
ATOM 1578 O O . ALA A 1 195 ? -3.561 26.403 21.869 1.00 70.44 195 ALA A O 1
ATOM 1579 N N . SER A 1 196 ? -2.021 25.532 20.505 1.00 65.38 196 SER A N 1
ATOM 1580 C CA . SER A 1 196 ? -2.822 25.665 19.280 1.00 65.38 196 SER A CA 1
ATOM 1581 C C . SER A 1 196 ? -4.037 24.722 19.257 1.00 65.38 196 SER A C 1
ATOM 1583 O O . SER A 1 196 ? -5.080 25.062 18.698 1.00 65.38 196 SER A O 1
ATOM 1585 N N . ASN A 1 197 ? -3.939 23.557 19.904 1.00 59.75 197 ASN A N 1
ATOM 1586 C CA . ASN A 1 197 ? -5.031 22.590 20.025 1.00 59.75 197 ASN A CA 1
ATOM 1587 C C . ASN A 1 197 ? -5.981 22.847 21.209 1.00 59.75 197 ASN A C 1
ATOM 1589 O O . ASN A 1 197 ? -7.083 22.299 21.201 1.00 59.75 197 ASN A O 1
ATOM 1593 N N . ILE A 1 198 ? -5.626 23.704 22.174 1.00 54.88 198 ILE A N 1
ATOM 1594 C CA . ILE A 1 198 ? -6.512 24.128 23.279 1.00 54.88 198 ILE A CA 1
ATOM 1595 C C . ILE A 1 198 ? -7.771 24.851 22.758 1.00 54.88 198 ILE A C 1
ATOM 1597 O O . ILE A 1 198 ? -8.807 24.821 23.414 1.00 54.88 198 ILE A O 1
ATOM 1601 N N . GLY A 1 199 ? -7.742 25.405 21.539 1.00 51.97 199 GLY A N 1
ATOM 1602 C CA . GLY A 1 199 ? -8.930 25.920 20.838 1.00 51.97 199 GLY A CA 1
ATOM 1603 C C . GLY A 1 199 ? -9.682 24.898 19.968 1.00 51.97 199 GLY A C 1
ATOM 1604 O O . GLY A 1 199 ? -10.725 25.223 19.408 1.00 51.97 199 GLY A O 1
ATOM 1605 N N . ARG A 1 200 ? -9.164 23.670 19.815 1.00 53.66 200 ARG A N 1
ATOM 1606 C CA . ARG A 1 200 ? -9.773 22.582 19.017 1.00 53.66 200 ARG A CA 1
ATOM 1607 C C . ARG A 1 200 ? -10.402 21.478 19.858 1.00 53.66 200 ARG A C 1
ATOM 1609 O O . ARG A 1 200 ? -11.232 20.725 19.351 1.00 53.66 200 ARG A O 1
ATOM 1616 N N . THR A 1 201 ? -10.062 21.387 21.138 1.00 47.50 201 THR A N 1
ATOM 1617 C CA . THR A 1 201 ? -10.913 20.701 22.106 1.00 47.50 201 THR A CA 1
ATOM 1618 C C . THR A 1 201 ? -12.085 21.620 22.399 1.00 47.50 201 THR A C 1
ATOM 1620 O O . THR A 1 201 ? -11.939 22.577 23.152 1.00 47.50 201 THR A O 1
ATOM 1623 N N . PHE A 1 202 ? -13.242 21.361 21.790 1.00 50.28 202 PHE A N 1
ATOM 1624 C CA . PHE A 1 202 ? -14.488 21.983 22.222 1.00 50.28 202 PHE A CA 1
ATOM 1625 C C . PHE A 1 202 ? -14.708 21.620 23.697 1.00 50.28 202 PHE A C 1
ATOM 1627 O O . PHE A 1 202 ? -15.300 20.588 24.010 1.00 50.28 202 PHE A O 1
ATOM 1634 N N . ALA A 1 203 ? -14.252 22.462 24.626 1.00 52.06 203 ALA A N 1
ATOM 1635 C CA . ALA A 1 203 ? -14.986 22.621 25.864 1.00 52.06 203 ALA A CA 1
ATOM 1636 C C . ALA A 1 203 ? -16.377 23.058 25.404 1.00 52.06 203 ALA A C 1
ATOM 1638 O O . ALA A 1 203 ? -16.549 24.177 24.924 1.00 52.06 203 ALA A O 1
ATOM 1639 N N . HIS A 1 204 ? -17.328 22.122 25.386 1.00 56.88 204 HIS A N 1
ATOM 1640 C CA . HIS A 1 204 ? -18.692 22.435 24.993 1.00 56.88 204 HIS A CA 1
ATOM 1641 C C . HIS A 1 204 ? -19.131 23.638 25.828 1.00 56.88 204 HIS A C 1
ATOM 1643 O O . HIS A 1 204 ? -19.029 23.590 27.057 1.00 56.88 204 HIS A O 1
ATOM 1649 N N . SER A 1 205 ? -19.581 24.713 25.174 1.00 69.06 205 SER A N 1
ATOM 1650 C CA . SER A 1 205 ? -20.268 25.787 25.888 1.00 69.06 205 SER A CA 1
ATOM 1651 C C . SER A 1 205 ? -21.407 25.170 26.695 1.00 69.06 205 SER A C 1
ATOM 1653 O O . SER A 1 205 ? -21.922 24.108 26.328 1.00 69.06 205 SER A O 1
ATOM 1655 N N . ASP A 1 206 ? -21.820 25.803 27.787 1.00 72.56 206 ASP A N 1
ATOM 1656 C CA . ASP A 1 206 ? -22.911 25.249 28.595 1.00 72.56 206 ASP A CA 1
ATOM 1657 C C . ASP A 1 206 ? -24.196 25.081 27.765 1.00 72.56 206 ASP A C 1
ATOM 1659 O O . ASP A 1 206 ? -24.911 24.092 27.913 1.00 72.56 206 ASP A O 1
ATOM 1663 N N . GLU A 1 207 ? -24.390 25.931 26.754 1.00 72.06 207 GLU A N 1
ATOM 1664 C CA . GLU A 1 207 ? -25.434 25.785 25.739 1.00 72.06 207 GLU A CA 1
ATOM 1665 C C . GLU A 1 207 ? -25.257 24.534 24.850 1.00 72.06 207 GLU A C 1
ATOM 1667 O O . GLU A 1 207 ? -26.219 23.828 24.546 1.00 72.06 207 GLU A O 1
ATOM 1672 N N . SER A 1 208 ? -24.028 24.215 24.432 1.00 72.00 208 SER A N 1
ATOM 1673 C CA . SER A 1 208 ? -23.727 23.008 23.651 1.00 72.00 208 SER A CA 1
ATOM 1674 C C . SER A 1 208 ? -23.895 21.737 24.488 1.00 72.00 208 SER A C 1
ATOM 1676 O O . SER A 1 208 ? -24.456 20.756 23.994 1.00 72.00 208 SER A O 1
ATOM 1678 N N . LYS A 1 209 ? -23.490 21.763 25.766 1.00 75.44 209 LYS A N 1
ATOM 1679 C CA . LYS A 1 209 ? -23.743 20.667 26.716 1.00 75.44 209 LYS A CA 1
ATOM 1680 C C . LYS A 1 209 ? -25.242 20.436 26.889 1.00 75.44 209 LYS A C 1
ATOM 1682 O O . LYS A 1 209 ? -25.683 19.289 26.840 1.00 75.44 209 LYS A O 1
ATOM 1687 N N . GLU A 1 210 ? -26.023 21.506 27.019 1.00 76.19 210 GLU A N 1
ATOM 1688 C CA . GLU A 1 210 ? -27.475 21.415 27.172 1.00 76.19 210 GLU A CA 1
ATOM 1689 C C . GLU A 1 210 ? -28.156 20.885 25.903 1.00 76.19 210 GLU A C 1
ATOM 1691 O O . GLU A 1 210 ? -28.979 19.974 25.979 1.00 76.19 210 GLU A O 1
ATOM 1696 N N . LYS A 1 211 ? -27.736 21.332 24.713 1.00 80.06 211 LYS A N 1
ATOM 1697 C CA . LYS A 1 211 ? -28.207 20.777 23.430 1.00 80.06 211 LYS A CA 1
ATOM 1698 C C . LYS A 1 211 ? -27.916 19.277 23.308 1.00 80.06 211 LYS A C 1
ATOM 1700 O O . LYS A 1 211 ? -28.780 18.514 22.875 1.00 80.06 211 LYS A O 1
ATOM 1705 N N . ILE A 1 212 ? -26.733 18.829 23.733 1.00 74.56 212 ILE A N 1
ATOM 1706 C CA . ILE A 1 212 ? -26.362 17.404 23.755 1.00 74.56 212 ILE A CA 1
ATOM 1707 C C . ILE A 1 212 ? -27.201 16.626 24.780 1.00 74.56 212 ILE A C 1
ATOM 1709 O O . ILE A 1 212 ? -27.607 15.490 24.503 1.00 74.56 212 ILE A O 1
ATOM 1713 N N . ARG A 1 213 ? -27.495 17.225 25.941 1.00 77.31 213 ARG A N 1
ATOM 1714 C CA . ARG A 1 213 ? -28.357 16.642 26.978 1.00 77.31 21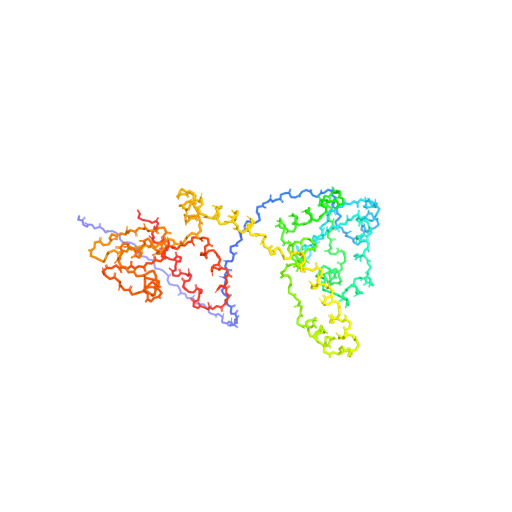3 ARG A CA 1
ATOM 1715 C C . ARG A 1 213 ? -29.782 16.452 26.462 1.00 77.31 213 ARG A C 1
ATOM 1717 O O . ARG A 1 213 ? -30.291 15.334 26.507 1.00 77.31 213 ARG A O 1
ATOM 1724 N N . ILE A 1 214 ? -30.380 17.492 25.884 1.00 75.62 214 ILE A N 1
ATOM 1725 C CA . ILE A 1 214 ? -31.724 17.460 25.289 1.00 75.62 214 ILE A CA 1
ATOM 1726 C C . ILE A 1 214 ? -31.793 16.420 24.162 1.00 75.62 214 ILE A C 1
ATOM 1728 O O . ILE A 1 214 ? -32.685 15.572 24.157 1.00 75.62 214 ILE A O 1
ATOM 1732 N N . ALA A 1 215 ? -30.815 16.405 23.250 1.00 71.75 215 ALA A N 1
ATOM 1733 C CA . ALA A 1 215 ? -30.753 15.420 22.166 1.00 71.75 215 ALA A CA 1
ATOM 1734 C C . ALA A 1 215 ? -30.575 13.974 22.672 1.00 71.75 215 ALA A C 1
ATOM 1736 O O . ALA A 1 215 ? -31.010 13.018 22.026 1.00 71.75 215 ALA A O 1
ATOM 1737 N N . SER A 1 216 ? -29.938 13.793 23.832 1.00 68.00 216 SER A N 1
ATOM 1738 C CA . SER A 1 216 ? -29.771 12.480 24.458 1.00 68.00 216 SER A CA 1
ATOM 1739 C C . SER A 1 216 ? -31.029 12.006 25.186 1.00 68.00 216 SER A C 1
ATOM 1741 O O . SER A 1 216 ? -31.316 10.809 25.131 1.00 68.00 216 SER A O 1
ATOM 1743 N N . SER A 1 217 ? -31.777 12.921 25.811 1.00 67.44 217 SER A N 1
ATOM 1744 C CA . SER A 1 217 ? -33.030 12.637 26.524 1.00 67.44 217 SER A CA 1
ATOM 1745 C C . SER A 1 217 ? -34.227 12.441 25.587 1.00 67.44 217 SER A C 1
ATOM 1747 O O . SER A 1 217 ? -35.059 11.580 25.847 1.00 67.44 217 SER A O 1
ATOM 1749 N N . ASN A 1 218 ? -34.285 13.149 24.454 1.00 65.62 218 ASN A N 1
ATOM 1750 C CA . ASN A 1 218 ? -35.411 13.099 23.506 1.00 65.62 218 ASN A CA 1
ATOM 1751 C C . ASN A 1 218 ? -35.355 11.921 22.517 1.00 65.62 218 ASN A C 1
ATOM 1753 O O . ASN A 1 218 ? -35.970 11.953 21.449 1.00 65.62 218 ASN A O 1
ATOM 1757 N N . LYS A 1 219 ? -34.606 10.860 22.826 1.00 70.75 219 LYS A N 1
ATOM 1758 C CA . LYS A 1 219 ? -34.584 9.668 21.973 1.00 70.75 219 LYS A CA 1
ATOM 1759 C C . LYS A 1 219 ? -35.921 8.940 22.105 1.00 70.75 219 LYS A C 1
ATOM 1761 O O . LYS A 1 219 ? -36.194 8.356 23.148 1.00 70.75 219 LYS A O 1
ATOM 1766 N N . SER A 1 220 ? -36.716 8.934 21.031 1.00 74.81 220 SER A N 1
ATOM 1767 C CA . SER A 1 220 ? -37.948 8.136 20.946 1.00 74.81 220 SER A CA 1
ATOM 1768 C C . SER A 1 220 ? -37.682 6.673 21.326 1.00 74.81 220 SER A C 1
ATOM 1770 O O . SER A 1 220 ? -36.640 6.105 20.969 1.00 74.81 220 SER A O 1
ATOM 1772 N N . ALA A 1 221 ? -38.638 6.053 22.023 1.00 72.75 221 ALA A N 1
ATOM 1773 C CA . ALA A 1 221 ? -38.589 4.642 22.399 1.00 72.75 221 ALA A CA 1
ATOM 1774 C C . ALA A 1 221 ? -38.330 3.733 21.182 1.00 72.75 221 ALA A C 1
ATOM 1776 O O . ALA A 1 221 ? -37.546 2.788 21.275 1.00 72.75 221 ALA A O 1
ATOM 1777 N N . GLU A 1 222 ? -38.885 4.079 20.017 1.00 75.06 222 GLU A N 1
ATOM 1778 C CA . GLU A 1 222 ? -38.669 3.362 18.754 1.00 75.06 222 GLU A CA 1
ATOM 1779 C C . GLU A 1 222 ? -37.210 3.415 18.288 1.00 75.06 222 GLU A C 1
ATOM 1781 O O . GLU A 1 222 ? -36.630 2.400 17.893 1.00 75.06 222 GLU A O 1
ATOM 1786 N N . HIS A 1 223 ? -36.572 4.587 18.374 1.00 75.81 223 HIS A N 1
ATOM 1787 C CA . HIS A 1 223 ? -35.169 4.754 17.997 1.00 75.81 223 HIS A CA 1
ATOM 1788 C C . HIS A 1 223 ? -34.246 3.953 18.926 1.00 75.81 223 HIS A C 1
ATOM 1790 O O . HIS A 1 223 ? -33.287 3.325 18.470 1.00 75.81 223 HIS A O 1
ATOM 1796 N N . ILE A 1 224 ? -34.561 3.916 20.226 1.00 72.44 224 ILE A N 1
ATOM 1797 C CA . ILE A 1 224 ? -33.841 3.094 21.206 1.00 72.44 224 ILE A CA 1
ATOM 1798 C C . ILE A 1 224 ? -33.995 1.606 20.868 1.00 72.44 224 ILE A C 1
ATOM 1800 O O . ILE A 1 224 ? -32.999 0.878 20.888 1.00 72.44 224 ILE A O 1
ATOM 1804 N N . LEU A 1 225 ? -35.206 1.158 20.520 1.00 74.12 225 LEU A N 1
ATOM 1805 C CA . LEU A 1 225 ? -35.479 -0.231 20.149 1.00 74.12 225 LEU A CA 1
ATOM 1806 C C . LEU A 1 225 ? -34.718 -0.632 18.876 1.00 74.12 225 LEU A C 1
ATOM 1808 O O . LEU A 1 225 ? -34.010 -1.638 18.876 1.00 74.12 225 LEU A O 1
ATOM 1812 N N . LYS A 1 226 ? -34.760 0.206 17.831 1.00 77.31 226 LYS A N 1
ATOM 1813 C CA . LYS A 1 226 ? -34.010 0.012 16.578 1.00 77.31 226 LYS A CA 1
ATOM 1814 C C . LYS A 1 226 ? -32.504 -0.061 16.825 1.00 77.31 226 LYS A C 1
ATOM 1816 O O . LYS A 1 226 ? -31.820 -0.930 16.284 1.00 77.31 226 LYS A O 1
ATOM 1821 N N . TYR A 1 227 ? -31.977 0.821 17.673 1.00 72.00 227 TYR A N 1
ATOM 1822 C CA . TYR A 1 227 ? -30.560 0.826 18.027 1.00 72.00 227 TYR A CA 1
ATOM 1823 C C . TYR A 1 227 ? -30.154 -0.441 18.798 1.00 72.00 227 TYR A C 1
ATOM 1825 O O . TYR A 1 227 ? -29.121 -1.046 18.497 1.00 72.00 227 TYR A O 1
ATOM 1833 N N . ARG A 1 228 ? -30.974 -0.875 19.766 1.00 72.50 228 ARG A N 1
ATOM 1834 C CA . ARG A 1 228 ? -30.755 -2.109 20.538 1.00 72.50 228 ARG A CA 1
ATOM 1835 C C . ARG A 1 228 ? -30.851 -3.356 19.662 1.00 72.50 228 ARG A C 1
ATOM 1837 O O . ARG A 1 228 ? -29.991 -4.216 19.788 1.00 72.50 228 ARG A O 1
ATOM 1844 N N . ALA A 1 229 ? -31.798 -3.427 18.731 1.00 69.62 229 ALA A N 1
ATOM 1845 C CA . ALA A 1 229 ? -31.883 -4.527 17.773 1.00 69.62 229 ALA A CA 1
ATOM 1846 C C . ALA A 1 229 ? -30.657 -4.582 16.838 1.00 69.62 229 ALA A C 1
ATOM 1848 O O . ALA A 1 229 ? -30.151 -5.658 16.532 1.00 69.62 229 ALA A O 1
ATOM 1849 N N . ALA A 1 230 ? -30.131 -3.425 16.415 1.00 69.25 230 ALA A N 1
ATOM 1850 C CA . ALA A 1 230 ? -28.995 -3.358 15.494 1.00 69.25 230 ALA A CA 1
ATOM 1851 C C . ALA A 1 230 ? -27.629 -3.643 16.149 1.00 69.25 230 ALA A C 1
ATOM 1853 O O . ALA A 1 230 ? -26.736 -4.188 15.494 1.00 69.25 230 ALA A O 1
ATOM 1854 N N . ARG A 1 231 ? -27.428 -3.227 17.408 1.00 66.06 231 ARG A N 1
ATOM 1855 C CA . ARG A 1 231 ? -26.116 -3.273 18.092 1.00 66.06 231 ARG A CA 1
ATOM 1856 C C . ARG A 1 231 ? -26.092 -4.045 19.410 1.00 66.06 231 ARG A C 1
ATOM 1858 O O . ARG A 1 231 ? -25.008 -4.308 19.930 1.00 66.06 231 ARG A O 1
ATOM 1865 N N . GLY A 1 232 ? -27.249 -4.391 19.959 1.00 66.44 232 GLY A N 1
ATOM 1866 C CA . GLY A 1 232 ? -27.372 -5.184 21.176 1.00 66.44 232 GLY A CA 1
ATOM 1867 C C . GLY A 1 232 ? -26.935 -6.633 20.972 1.00 66.44 232 GLY A C 1
ATOM 1868 O O . GLY A 1 232 ? -26.831 -7.136 19.853 1.00 66.44 232 GLY A O 1
ATOM 1869 N N . THR A 1 233 ? -26.639 -7.308 22.080 1.00 75.94 233 THR A N 1
ATOM 1870 C CA . THR A 1 233 ? -26.458 -8.763 22.099 1.00 75.94 233 THR A CA 1
ATOM 1871 C C . THR A 1 233 ? -27.680 -9.355 22.784 1.00 75.94 233 THR A C 1
ATOM 1873 O O . THR A 1 233 ? -27.863 -9.140 23.983 1.00 75.94 233 THR A O 1
ATOM 1876 N N . ALA A 1 234 ? -28.512 -10.051 22.009 1.00 83.00 234 ALA A N 1
ATOM 1877 C CA . ALA A 1 234 ? -29.696 -10.722 22.525 1.00 83.00 234 ALA A CA 1
ATOM 1878 C C . ALA A 1 234 ? -29.309 -11.867 23.476 1.00 83.00 234 ALA A C 1
ATOM 1880 O O . ALA A 1 234 ? -28.213 -12.429 23.380 1.00 83.00 234 ALA A O 1
ATOM 1881 N N . VAL A 1 235 ? -30.199 -12.191 24.408 1.00 84.06 235 VAL A N 1
ATOM 1882 C CA . VAL A 1 235 ? -30.032 -13.245 25.416 1.00 84.06 235 VAL A CA 1
ATOM 1883 C C . VAL A 1 235 ? -31.193 -14.224 25.282 1.00 84.06 235 VAL A C 1
ATOM 1885 O O . VAL A 1 235 ? -32.337 -13.803 25.150 1.00 84.06 235 VAL A O 1
ATOM 1888 N N . VAL A 1 236 ? -30.890 -15.519 25.303 1.00 84.62 236 VAL A N 1
ATOM 1889 C CA . VAL A 1 236 ? -31.857 -16.616 25.237 1.00 84.62 236 VAL A CA 1
ATOM 1890 C C . VAL A 1 236 ? -31.912 -17.291 26.603 1.00 84.62 236 VAL A C 1
ATOM 1892 O O . VAL A 1 236 ? -30.873 -17.686 27.139 1.00 84.62 236 VAL A O 1
ATOM 1895 N N . LEU A 1 237 ? -33.118 -17.412 27.153 1.00 82.44 237 LEU A N 1
ATOM 1896 C CA . LEU A 1 237 ? -33.424 -18.186 28.352 1.00 82.44 237 LEU A CA 1
ATOM 1897 C C . LEU A 1 237 ? -34.112 -19.482 27.927 1.00 82.44 237 LEU A C 1
ATOM 1899 O O . LEU A 1 237 ? -35.106 -19.437 27.213 1.00 82.44 237 LEU A O 1
ATOM 1903 N N . THR A 1 238 ? -33.589 -20.630 28.349 1.00 83.38 238 THR A N 1
ATOM 1904 C CA . THR A 1 238 ? -34.203 -21.947 28.106 1.00 83.38 238 THR A CA 1
ATOM 1905 C C . THR A 1 238 ? -34.657 -22.528 29.432 1.00 83.38 238 THR A C 1
ATOM 1907 O O . THR A 1 238 ? -33.822 -22.720 30.318 1.00 83.38 238 THR A O 1
ATOM 1910 N N . LYS A 1 239 ? -35.957 -22.779 29.594 1.00 85.38 239 LYS A N 1
ATOM 1911 C CA . LYS A 1 239 ? -36.496 -23.404 30.806 1.00 85.38 239 LYS A CA 1
ATOM 1912 C C . LYS A 1 239 ? -36.181 -24.901 30.790 1.00 85.38 239 LYS A C 1
ATOM 1914 O O . LYS A 1 239 ? -36.442 -25.565 29.796 1.00 85.38 239 LYS A O 1
ATOM 1919 N N . ILE A 1 240 ? -35.633 -25.434 31.880 1.00 76.81 240 ILE A N 1
ATOM 1920 C CA . ILE A 1 240 ? -35.159 -26.832 31.929 1.00 76.81 240 ILE A CA 1
ATOM 1921 C C . ILE A 1 240 ? -36.318 -27.837 31.891 1.00 76.81 240 ILE A C 1
ATOM 1923 O O . ILE A 1 240 ? -36.201 -28.893 31.282 1.00 76.81 240 ILE A O 1
ATOM 1927 N N . GLU A 1 241 ? -37.441 -27.507 32.526 1.00 75.94 241 GLU A N 1
ATOM 1928 C CA . GLU A 1 241 ? -38.580 -28.423 32.681 1.00 75.94 241 GLU A CA 1
ATOM 1929 C C . GLU A 1 241 ? -39.363 -28.633 31.380 1.00 75.94 241 GLU A C 1
ATOM 1931 O O . GLU A 1 241 ? -39.856 -29.725 31.122 1.00 75.94 241 GLU A O 1
ATOM 1936 N N . THR A 1 242 ? -39.486 -27.582 30.566 1.00 73.12 242 THR A N 1
ATOM 1937 C CA . THR A 1 242 ? -40.344 -27.566 29.369 1.00 73.12 242 THR A CA 1
ATOM 1938 C C . THR A 1 242 ? -39.553 -27.429 28.067 1.00 73.12 242 THR A C 1
ATOM 1940 O O . THR A 1 242 ? -40.138 -27.498 26.991 1.00 73.12 242 THR A O 1
ATOM 1943 N N . ASN A 1 243 ? -38.227 -27.234 28.140 1.00 75.38 243 ASN A N 1
ATOM 1944 C CA . ASN A 1 243 ? -37.356 -26.868 27.013 1.00 75.38 243 ASN A CA 1
ATOM 1945 C C . ASN A 1 243 ? -37.825 -25.630 26.221 1.00 75.38 243 ASN A C 1
ATOM 1947 O O . ASN A 1 243 ? -37.383 -25.395 25.097 1.00 75.38 243 ASN A O 1
ATOM 1951 N N . GLU A 1 244 ? -38.687 -24.798 26.805 1.00 79.75 244 GLU A N 1
ATOM 1952 C CA . GLU A 1 244 ? -39.176 -23.584 26.161 1.00 79.75 244 GLU A CA 1
ATOM 1953 C C . GLU A 1 244 ? -38.094 -22.503 26.158 1.00 79.75 244 GLU A C 1
ATOM 1955 O O . GLU A 1 244 ? -37.478 -22.195 27.185 1.00 79.75 244 GLU A O 1
ATOM 1960 N N . THR A 1 245 ? -37.872 -21.908 24.986 1.00 83.75 245 THR A N 1
ATOM 1961 C CA . THR A 1 245 ? -36.881 -20.851 24.783 1.00 83.75 245 THR A CA 1
ATOM 1962 C C . THR A 1 245 ? -37.555 -19.496 24.634 1.00 83.75 245 THR A C 1
ATOM 1964 O O . THR A 1 245 ? -38.378 -19.307 23.740 1.00 83.75 245 THR A O 1
ATOM 1967 N N . THR A 1 246 ? -37.149 -18.526 25.447 1.00 83.81 246 THR A N 1
ATOM 1968 C CA . THR A 1 246 ? -37.563 -17.123 25.328 1.00 83.81 246 THR A CA 1
ATOM 1969 C C . THR A 1 246 ? -36.359 -16.250 24.982 1.00 83.81 246 THR A C 1
ATOM 1971 O O . THR A 1 246 ? -35.261 -16.427 25.515 1.00 83.81 246 THR A O 1
ATOM 1974 N N . GLU A 1 247 ? -36.543 -15.326 24.039 1.00 86.19 247 GLU A N 1
ATOM 1975 C CA . GLU A 1 247 ? -35.487 -14.440 23.546 1.00 86.19 247 GLU A CA 1
ATOM 1976 C C . GLU A 1 247 ? -35.738 -12.993 23.971 1.00 86.19 247 GLU A C 1
ATOM 1978 O O . GLU A 1 247 ? -36.833 -12.463 23.808 1.00 86.19 247 GLU A O 1
ATOM 1983 N N . TYR A 1 248 ? -34.681 -12.340 24.448 1.00 84.50 248 TYR A N 1
ATOM 1984 C CA . TYR A 1 248 ? -34.684 -10.945 24.873 1.00 84.50 248 TYR A CA 1
ATOM 1985 C C . TYR A 1 248 ? -33.644 -10.151 24.092 1.00 84.50 248 TYR A C 1
ATOM 1987 O O . TYR A 1 248 ? -32.535 -10.632 23.840 1.00 84.50 248 TYR A O 1
ATOM 1995 N N . LEU A 1 249 ? -33.947 -8.894 23.764 1.00 81.06 249 LEU A N 1
ATOM 1996 C CA . LEU A 1 249 ? -33.067 -8.046 22.950 1.00 81.06 249 LEU A CA 1
ATOM 1997 C C . LEU A 1 249 ? -31.801 -7.613 23.704 1.00 81.06 249 LEU A C 1
ATOM 1999 O O . LEU A 1 249 ? -30.816 -7.189 23.091 1.00 81.06 249 LEU A O 1
ATOM 2003 N N . SER A 1 250 ? -31.815 -7.689 25.038 1.00 83.06 250 SER A N 1
ATOM 2004 C CA . SER A 1 250 ? -30.681 -7.302 25.876 1.00 83.06 250 SER A CA 1
ATOM 2005 C C . SER A 1 250 ? -30.617 -8.062 27.197 1.00 83.06 250 SER A C 1
ATOM 2007 O O . SER A 1 250 ? -31.625 -8.527 27.725 1.00 83.06 250 SER A O 1
ATOM 2009 N N . ILE A 1 251 ? -29.422 -8.078 27.791 1.00 83.62 251 ILE A N 1
ATOM 2010 C CA . ILE A 1 251 ? -29.198 -8.630 29.131 1.00 83.62 251 ILE A CA 1
ATOM 2011 C C . ILE A 1 251 ? -30.036 -7.942 30.212 1.00 83.62 251 ILE A C 1
ATOM 2013 O O . ILE A 1 251 ? -30.451 -8.600 31.155 1.00 83.62 251 ILE A O 1
ATOM 2017 N N . ASN A 1 252 ? -30.324 -6.644 30.074 1.00 84.12 252 ASN A N 1
ATOM 2018 C CA . ASN A 1 252 ? -31.136 -5.914 31.050 1.00 84.12 252 ASN A CA 1
ATOM 2019 C C . ASN A 1 252 ? -32.591 -6.387 31.040 1.00 84.12 252 ASN A C 1
ATOM 2021 O O . ASN A 1 252 ? -33.220 -6.480 32.088 1.00 84.12 252 ASN A O 1
ATOM 2025 N N . GLU A 1 253 ? -33.115 -6.684 29.855 1.00 85.38 253 GLU A N 1
ATOM 2026 C CA . GLU A 1 253 ? -34.482 -7.161 29.676 1.00 85.38 253 GLU A CA 1
ATOM 2027 C C . GLU A 1 253 ? -34.635 -8.591 30.208 1.00 85.38 253 GLU A C 1
ATOM 2029 O O . GLU A 1 253 ? -35.516 -8.849 31.026 1.00 85.38 253 GLU A O 1
ATOM 2034 N N . ALA A 1 254 ? -33.695 -9.476 29.858 1.00 86.44 254 ALA A N 1
ATOM 2035 C CA . ALA A 1 254 ? -33.636 -10.829 30.407 1.00 86.44 254 ALA A CA 1
ATOM 2036 C C . ALA A 1 254 ? -33.460 -10.824 31.937 1.00 86.44 254 ALA A C 1
ATOM 2038 O O . ALA A 1 254 ? -34.120 -11.573 32.649 1.00 86.44 254 ALA A O 1
ATOM 2039 N N . ALA A 1 255 ? -32.602 -9.947 32.467 1.00 87.31 255 ALA A N 1
ATOM 2040 C CA . ALA A 1 255 ? -32.360 -9.846 33.904 1.00 87.31 255 ALA A CA 1
ATOM 2041 C C . ALA A 1 255 ? -33.600 -9.355 34.662 1.00 87.31 255 ALA A C 1
ATOM 2043 O O . ALA A 1 255 ? -33.893 -9.869 35.738 1.00 87.31 255 ALA A O 1
ATOM 2044 N N . LYS A 1 256 ? -34.369 -8.429 34.071 1.00 89.44 256 LYS A N 1
ATOM 2045 C CA . LYS A 1 256 ? -35.645 -7.972 34.632 1.00 89.44 256 LYS A CA 1
ATOM 2046 C C . LYS A 1 256 ? -36.687 -9.091 34.667 1.00 89.44 256 LYS A C 1
ATOM 2048 O O . LYS A 1 256 ? -37.384 -9.205 35.667 1.00 89.44 256 LYS A O 1
ATOM 2053 N N . PHE A 1 257 ? -36.769 -9.917 33.621 1.00 88.19 257 PHE A N 1
ATOM 2054 C CA . PHE A 1 257 ? -37.680 -11.066 33.587 1.00 88.19 257 PHE A CA 1
ATOM 2055 C C . PHE A 1 257 ? -37.346 -12.104 34.667 1.00 88.19 257 PHE A C 1
ATOM 2057 O O . PHE A 1 257 ? -38.235 -12.580 35.363 1.00 88.19 257 PHE A O 1
ATOM 2064 N N . VAL A 1 258 ? -36.058 -12.411 34.848 1.00 85.69 258 VAL A N 1
ATOM 2065 C CA . VAL A 1 258 ? -35.593 -13.383 35.855 1.00 85.69 258 VAL A CA 1
ATOM 2066 C C . VAL A 1 258 ? -35.580 -12.795 37.277 1.00 85.69 258 VAL A C 1
ATOM 2068 O O . VAL A 1 258 ? -35.486 -13.538 38.251 1.00 85.69 258 VAL A O 1
ATOM 2071 N N . GLY A 1 259 ? -35.669 -11.468 37.418 1.00 87.81 259 GLY A N 1
ATOM 2072 C CA . GLY A 1 259 ? -35.637 -10.780 38.711 1.00 87.81 259 GLY A CA 1
ATOM 2073 C C . GLY A 1 259 ? -34.236 -10.660 39.321 1.00 87.81 259 GLY A C 1
ATOM 2074 O O . GLY A 1 259 ? -34.095 -10.619 40.539 1.00 87.81 259 GLY A O 1
ATOM 2075 N N . VAL A 1 260 ? -33.182 -10.612 38.500 1.00 89.31 260 VAL A N 1
ATOM 2076 C CA . VAL A 1 260 ? -31.784 -10.500 38.958 1.00 89.31 260 VAL A CA 1
ATOM 2077 C C . VAL A 1 260 ? -31.100 -9.249 38.417 1.00 89.31 260 VAL A C 1
ATOM 2079 O O . VAL A 1 260 ? -31.560 -8.620 37.466 1.00 89.31 260 VAL A O 1
ATOM 2082 N N . SER A 1 261 ? -29.946 -8.888 38.985 1.00 90.44 261 SER A N 1
ATOM 2083 C CA . SER A 1 261 ? -29.128 -7.824 38.398 1.00 90.44 261 SER A CA 1
ATOM 2084 C C . SER A 1 261 ? -28.537 -8.266 37.042 1.00 90.44 261 SER A C 1
ATOM 2086 O O . SER A 1 261 ? -28.144 -9.431 36.894 1.00 90.44 261 SER A O 1
ATOM 2088 N N . PRO A 1 262 ? -28.375 -7.357 36.061 1.00 86.31 262 PRO A N 1
ATOM 2089 C CA . PRO A 1 262 ? -27.728 -7.674 34.783 1.00 86.31 262 PRO A CA 1
ATOM 2090 C C . PRO A 1 262 ? -26.298 -8.206 34.943 1.00 86.31 262 PRO A C 1
ATOM 2092 O O . PRO A 1 262 ? -25.842 -9.045 34.166 1.00 86.31 262 PRO A O 1
ATOM 2095 N N . VAL A 1 263 ? -25.591 -7.746 35.982 1.00 87.00 263 VAL A N 1
ATOM 2096 C CA . VAL A 1 263 ? -24.241 -8.213 36.324 1.00 87.00 263 VAL A CA 1
ATOM 2097 C C . VAL A 1 263 ? -24.276 -9.672 36.766 1.00 87.00 263 VAL A C 1
ATOM 2099 O O . VAL A 1 263 ? -23.445 -10.462 36.318 1.00 87.00 263 VAL A O 1
ATOM 2102 N N . THR A 1 264 ? -25.245 -10.039 37.608 1.00 85.50 264 THR A N 1
ATOM 2103 C CA . THR A 1 264 ? -25.461 -11.423 38.044 1.00 85.50 264 THR A CA 1
ATOM 2104 C C . THR A 1 264 ? -25.742 -12.304 36.836 1.00 85.50 264 THR A C 1
ATOM 2106 O O . THR A 1 264 ? -24.994 -13.248 36.602 1.00 85.50 264 THR A O 1
ATOM 2109 N N . LEU A 1 265 ? -26.719 -11.940 36.000 1.00 84.62 265 LEU A N 1
ATOM 2110 C CA . LEU A 1 265 ? -27.054 -12.708 34.798 1.00 84.62 265 LEU A CA 1
ATOM 2111 C C . LEU A 1 265 ? -25.833 -12.890 33.876 1.00 84.62 265 LEU A C 1
ATOM 2113 O O . LEU A 1 265 ? -25.562 -13.984 33.388 1.00 84.62 265 LEU A O 1
ATOM 2117 N N . GLY A 1 266 ? -25.022 -11.841 33.713 1.00 83.88 266 GLY A N 1
ATOM 2118 C CA . GLY A 1 266 ? -23.795 -11.883 32.917 1.00 83.88 266 GLY A CA 1
ATOM 2119 C C . GLY A 1 266 ? -22.713 -12.812 33.473 1.00 83.88 266 GLY A C 1
ATOM 2120 O O . GLY A 1 266 ? -21.937 -13.368 32.695 1.00 83.88 266 GLY A O 1
ATOM 2121 N N . ARG A 1 267 ? -22.644 -13.000 34.798 1.00 85.38 267 ARG A N 1
ATOM 2122 C CA . ARG A 1 267 ? -21.740 -13.978 35.428 1.00 85.38 267 ARG A CA 1
ATOM 2123 C C . ARG A 1 267 ? -22.198 -15.409 35.156 1.00 85.38 267 ARG A C 1
ATOM 2125 O O . ARG A 1 267 ? -21.361 -16.220 34.775 1.00 85.38 267 ARG A O 1
ATOM 2132 N N . TYR A 1 268 ? -23.495 -15.687 35.282 1.00 83.19 268 TYR A N 1
ATOM 2133 C CA . TYR A 1 268 ? -24.057 -17.018 35.026 1.00 83.19 268 TYR A CA 1
ATOM 2134 C C . TYR A 1 268 ? -23.888 -17.434 33.559 1.00 83.19 268 TYR A C 1
ATOM 2136 O O . TYR A 1 268 ? -23.435 -18.543 33.296 1.00 83.19 268 TYR A O 1
ATOM 2144 N N . ILE A 1 269 ? -24.081 -16.508 32.608 1.00 82.56 269 ILE A N 1
ATOM 2145 C CA . ILE A 1 269 ? -23.796 -16.763 31.182 1.00 82.56 269 ILE A CA 1
ATOM 2146 C C . ILE A 1 269 ? -22.319 -17.129 30.952 1.00 82.56 269 ILE A C 1
ATOM 2148 O O . ILE A 1 269 ? -22.008 -18.000 30.147 1.00 82.56 269 ILE A O 1
ATOM 2152 N N . LYS A 1 270 ? -21.380 -16.466 31.644 1.00 80.62 270 LYS A N 1
ATOM 2153 C CA . LYS A 1 270 ? -19.939 -16.754 31.502 1.00 80.62 270 LYS A CA 1
ATOM 2154 C C . LYS A 1 270 ? -19.539 -18.099 32.101 1.00 80.62 270 LYS A C 1
ATOM 2156 O O . LYS A 1 270 ? -18.619 -18.725 31.587 1.00 80.62 270 LYS A O 1
ATOM 2161 N N . LYS A 1 271 ? -20.183 -18.491 33.199 1.00 77.06 271 LYS A N 1
ATOM 2162 C CA . LYS A 1 271 ? -19.916 -19.750 33.898 1.00 77.06 271 LYS A CA 1
ATOM 2163 C C . LYS A 1 271 ? -20.703 -20.938 33.338 1.00 77.06 271 LYS A C 1
ATOM 2165 O O . LYS A 1 271 ? -20.401 -22.061 33.712 1.00 77.06 271 LYS A O 1
ATOM 2170 N N . ALA A 1 272 ? -21.664 -20.692 32.441 1.00 75.88 272 ALA A N 1
ATOM 2171 C CA . ALA A 1 272 ? -22.607 -21.691 31.938 1.00 75.88 272 ALA A CA 1
ATOM 2172 C C . ALA A 1 272 ? -23.374 -22.403 33.072 1.00 75.88 272 ALA A C 1
ATOM 2174 O O . ALA A 1 272 ? -23.630 -23.602 33.015 1.00 75.88 272 ALA A O 1
ATOM 2175 N N . GLU A 1 273 ? -23.723 -21.645 34.114 1.00 77.12 273 GLU A N 1
ATOM 2176 C CA . GLU A 1 273 ? -24.461 -22.131 35.282 1.00 77.12 273 GLU A CA 1
ATOM 2177 C C . GLU A 1 273 ? -25.963 -21.855 35.132 1.00 77.12 273 GLU A C 1
ATOM 2179 O O . GLU A 1 273 ? -26.383 -20.895 34.477 1.00 77.12 273 GLU A O 1
ATOM 2184 N N . ILE A 1 274 ? -26.774 -22.697 35.768 1.00 80.38 274 ILE A N 1
ATOM 2185 C CA . ILE A 1 274 ? -28.234 -22.590 35.772 1.00 80.38 274 ILE A CA 1
ATOM 2186 C C . ILE A 1 274 ? -28.656 -21.492 36.750 1.00 80.38 274 ILE A C 1
ATOM 2188 O O . ILE A 1 274 ? -28.168 -21.437 37.878 1.00 80.38 274 ILE A O 1
ATOM 2192 N N . LEU A 1 275 ? -29.599 -20.646 36.336 1.00 80.12 275 LEU A N 1
ATOM 2193 C CA . LEU A 1 275 ? -30.167 -19.593 37.174 1.00 80.12 275 LEU A CA 1
ATOM 2194 C C . LEU A 1 275 ? -31.687 -19.751 37.251 1.00 80.12 275 LEU A C 1
ATOM 2196 O O . LEU A 1 275 ? -32.363 -19.646 36.233 1.00 80.12 275 LEU A O 1
ATOM 2200 N N . ASN A 1 276 ? -32.228 -19.979 38.452 1.00 78.06 276 ASN A N 1
ATOM 2201 C CA . ASN A 1 276 ? -33.673 -20.096 38.714 1.00 78.06 276 ASN A CA 1
ATOM 2202 C C . ASN A 1 276 ? -34.413 -21.072 37.770 1.00 78.06 276 ASN A C 1
ATOM 2204 O O . ASN A 1 276 ? -35.519 -20.784 37.324 1.00 78.06 276 ASN A O 1
ATOM 2208 N N . GLY A 1 277 ? -33.791 -22.204 37.420 1.00 76.06 277 GLY A N 1
ATOM 2209 C CA . GLY A 1 277 ? -34.374 -23.192 36.498 1.00 76.06 277 GLY A CA 1
ATOM 2210 C C . GLY A 1 277 ? -34.223 -22.862 35.005 1.00 76.06 277 GLY A C 1
ATOM 2211 O O . GLY A 1 277 ? -34.783 -23.570 34.166 1.00 76.06 277 GLY A O 1
ATOM 2212 N N . TYR A 1 278 ? -33.448 -21.824 34.663 1.00 81.62 278 TYR A N 1
ATOM 2213 C CA . TYR A 1 278 ? -33.146 -21.426 33.288 1.00 81.62 278 TYR A CA 1
ATOM 2214 C C . TYR A 1 278 ? -31.670 -21.617 32.935 1.00 81.62 278 TYR A C 1
ATOM 2216 O O . TYR A 1 278 ? -30.768 -21.253 33.695 1.00 81.62 278 TYR A O 1
ATOM 2224 N N . ILE A 1 279 ? -31.426 -22.106 31.722 1.00 81.31 279 ILE A N 1
ATOM 2225 C CA . ILE A 1 279 ? -30.130 -22.020 31.048 1.00 81.31 279 ILE A CA 1
ATOM 2226 C C . ILE A 1 279 ? -30.092 -20.688 30.294 1.00 81.31 279 ILE A C 1
ATOM 2228 O O . ILE A 1 279 ? -30.969 -20.405 29.477 1.00 81.31 279 ILE A O 1
ATOM 2232 N N . VAL A 1 280 ? -29.077 -19.866 30.562 1.00 81.44 280 VAL A N 1
ATOM 2233 C CA . VAL A 1 280 ? -28.967 -18.504 30.019 1.00 81.44 280 VAL A CA 1
ATOM 2234 C C . VAL A 1 280 ? -27.777 -18.409 29.074 1.00 81.44 280 VAL A C 1
ATOM 2236 O O . VAL A 1 280 ? -26.641 -18.621 29.488 1.00 81.44 280 VAL A O 1
ATOM 2239 N N . ASN A 1 281 ? -28.015 -18.021 27.820 1.00 79.88 281 ASN A N 1
ATOM 2240 C CA . ASN A 1 281 ? -26.964 -17.880 26.811 1.00 79.88 281 ASN A CA 1
ATOM 2241 C C . ASN A 1 281 ? -27.101 -16.581 26.013 1.00 79.88 281 ASN A C 1
ATOM 2243 O O . ASN A 1 281 ? -28.204 -16.108 25.754 1.00 79.88 281 ASN A O 1
ATOM 2247 N N . TYR A 1 282 ? -25.985 -16.008 25.553 1.00 80.62 282 TYR A N 1
ATOM 2248 C CA . TYR A 1 282 ? -26.059 -14.971 24.520 1.00 80.62 282 TYR A CA 1
ATOM 2249 C C . TYR A 1 282 ? -26.483 -15.597 23.192 1.00 80.62 282 TYR A C 1
ATOM 2251 O O . TYR A 1 282 ? -25.904 -16.596 22.760 1.00 80.62 282 TYR A O 1
ATOM 2259 N N . LYS A 1 283 ? -27.424 -14.961 22.491 1.00 74.88 283 LYS A N 1
ATOM 2260 C CA . LYS A 1 283 ? -27.701 -15.293 21.098 1.00 74.88 283 LYS A CA 1
ATOM 2261 C C . LYS A 1 283 ? -26.452 -14.987 20.288 1.00 74.88 283 LYS A C 1
ATOM 2263 O O . LYS A 1 283 ? -25.943 -13.862 20.274 1.00 74.88 283 LYS A O 1
ATOM 2268 N N . VAL A 1 284 ? -25.932 -16.015 19.636 1.00 62.94 284 VAL A N 1
ATOM 2269 C CA . VAL A 1 284 ? -24.705 -15.931 18.854 1.00 62.94 284 VAL A CA 1
ATOM 2270 C C . VAL A 1 284 ? -24.912 -14.918 17.727 1.00 62.94 284 VAL A C 1
ATOM 2272 O O . VAL A 1 284 ? -25.619 -15.189 16.762 1.00 62.94 284 VAL A O 1
ATOM 2275 N N . ASN A 1 285 ? -24.314 -13.727 17.845 1.00 53.78 285 ASN A N 1
ATOM 2276 C CA . ASN A 1 285 ? -24.408 -12.712 16.799 1.00 53.78 285 ASN A CA 1
ATOM 2277 C C . ASN A 1 285 ? -23.579 -13.173 15.581 1.00 53.78 285 ASN A C 1
ATOM 2279 O O . ASN A 1 285 ? -22.351 -13.277 15.705 1.00 53.78 285 ASN A O 1
ATOM 2283 N N . PRO A 1 286 ? -24.192 -13.403 14.402 1.00 44.16 286 PRO A N 1
ATOM 2284 C CA . PRO A 1 286 ? -23.491 -13.927 13.230 1.00 44.16 286 PRO A CA 1
ATOM 2285 C C . PRO A 1 286 ? -22.290 -13.066 12.815 1.00 44.16 286 PRO A C 1
ATOM 2287 O O . PRO A 1 286 ? -21.245 -13.601 12.449 1.00 44.16 286 PRO A O 1
ATOM 2290 N N . LYS A 1 287 ? -22.388 -11.733 12.952 1.00 40.50 287 LYS A N 1
ATOM 2291 C CA . LYS A 1 287 ? -21.312 -10.781 12.610 1.00 40.50 287 LYS A CA 1
ATOM 2292 C C . LYS A 1 287 ? -20.144 -10.829 13.597 1.00 40.50 287 LYS A C 1
ATOM 2294 O O . LYS A 1 287 ? -18.991 -10.695 13.200 1.00 40.50 287 LYS A O 1
ATOM 2299 N N . LYS A 1 288 ? -20.424 -11.076 14.880 1.00 43.28 288 LYS A N 1
ATOM 2300 C CA . LYS A 1 288 ? -19.391 -11.234 15.917 1.00 43.28 288 LYS A CA 1
ATOM 2301 C C . LYS A 1 288 ? -18.689 -12.590 15.795 1.00 43.28 288 LYS A C 1
ATOM 2303 O O . LYS A 1 288 ? -17.492 -12.672 16.043 1.00 43.28 288 LYS A O 1
ATOM 2308 N N . LEU A 1 289 ? -19.403 -13.618 15.323 1.00 41.66 289 LEU A N 1
ATOM 2309 C CA . LEU A 1 289 ? -18.824 -14.916 14.976 1.00 41.66 289 LEU A CA 1
ATOM 2310 C C . LEU A 1 289 ? -17.848 -14.811 13.800 1.00 41.66 289 LEU A C 1
ATOM 2312 O O . LEU A 1 289 ? -16.804 -15.444 13.834 1.00 41.66 289 LEU A O 1
ATOM 2316 N N . ILE A 1 290 ? -18.158 -14.002 12.784 1.00 39.09 290 ILE A N 1
ATOM 2317 C CA . ILE A 1 290 ? -17.273 -13.770 11.629 1.00 39.09 290 ILE A CA 1
ATOM 2318 C C . ILE A 1 290 ? -15.950 -13.115 12.062 1.00 39.09 290 ILE A C 1
ATOM 2320 O O . ILE A 1 290 ? -14.893 -13.534 11.600 1.00 39.09 290 ILE A O 1
ATOM 2324 N N . ASN A 1 291 ? -15.984 -12.181 13.017 1.00 33.94 291 ASN A N 1
ATOM 2325 C CA . ASN A 1 291 ? -14.769 -11.535 13.527 1.00 33.94 291 ASN A CA 1
ATOM 2326 C C . ASN A 1 291 ? -13.986 -12.420 14.516 1.00 33.94 291 ASN A C 1
ATOM 2328 O O . ASN A 1 291 ? -12.761 -12.460 14.460 1.00 33.94 291 ASN A O 1
ATOM 2332 N N . LEU A 1 292 ? -14.662 -13.209 15.363 1.00 33.72 292 LEU A N 1
ATOM 2333 C CA . LEU A 1 292 ? -13.993 -14.165 16.262 1.00 33.72 292 LEU A CA 1
ATOM 2334 C C . LEU A 1 292 ? -13.374 -15.357 15.498 1.00 33.72 292 LEU A C 1
ATOM 2336 O O . LEU A 1 292 ? -12.357 -15.902 15.924 1.00 33.72 292 LEU A O 1
ATOM 2340 N N . LYS A 1 293 ? -13.966 -15.732 14.351 1.00 37.84 293 LYS A N 1
ATOM 2341 C CA . LYS A 1 293 ? -13.426 -16.705 13.380 1.00 37.84 293 LYS A CA 1
ATOM 2342 C C . LYS A 1 293 ? -12.124 -16.232 12.721 1.00 37.84 293 LYS A C 1
ATOM 2344 O O . LYS A 1 293 ? -11.370 -17.077 12.253 1.00 37.84 293 LYS A O 1
ATOM 2349 N N . ALA A 1 294 ? -11.859 -14.923 12.685 1.00 36.62 294 ALA A N 1
ATOM 2350 C CA . ALA A 1 294 ? -10.673 -14.351 12.048 1.00 36.62 294 ALA A CA 1
ATOM 2351 C C . ALA A 1 294 ? -9.462 -14.223 12.996 1.00 36.62 294 ALA A C 1
ATOM 2353 O O . ALA A 1 294 ? -8.330 -14.284 12.531 1.00 36.62 294 ALA A O 1
ATOM 2354 N N . GLU A 1 295 ? -9.672 -14.081 14.312 1.00 32.47 295 GLU A N 1
ATOM 2355 C CA . GLU A 1 295 ? -8.578 -13.818 15.271 1.00 32.47 295 GLU A CA 1
ATOM 2356 C C . GLU A 1 295 ? -7.995 -15.064 15.957 1.00 32.47 295 GLU A C 1
ATOM 2358 O O . GLU A 1 295 ? -6.867 -15.016 16.436 1.00 32.47 295 GLU A O 1
ATOM 2363 N N . ARG A 1 296 ? -8.727 -16.185 16.026 1.00 35.88 296 ARG A N 1
ATOM 2364 C CA . ARG A 1 296 ? -8.267 -17.409 16.726 1.00 35.88 296 ARG A CA 1
ATOM 2365 C C . ARG A 1 296 ? -7.901 -18.574 15.811 1.00 35.88 296 ARG A C 1
ATOM 2367 O O . ARG A 1 296 ? -7.593 -19.659 16.293 1.00 35.88 296 ARG A O 1
ATOM 2374 N N . ALA A 1 297 ? -7.923 -18.353 14.504 1.00 41.62 297 ALA A N 1
ATOM 2375 C CA . ALA A 1 297 ? -7.528 -19.337 13.509 1.00 41.62 297 ALA A CA 1
ATOM 2376 C C . ALA A 1 297 ? -6.068 -19.119 13.094 1.00 41.62 297 ALA A C 1
ATOM 2378 O O . ALA A 1 297 ? -5.808 -18.724 11.963 1.00 41.62 297 ALA A O 1
ATOM 2379 N N . GLN A 1 298 ? -5.124 -19.363 14.004 1.00 42.84 298 GLN A N 1
ATOM 2380 C CA . GLN A 1 298 ? -3.752 -19.692 13.616 1.00 42.84 298 GLN A CA 1
ATOM 2381 C C . GLN A 1 298 ? -3.269 -20.892 14.447 1.00 42.84 298 GLN A C 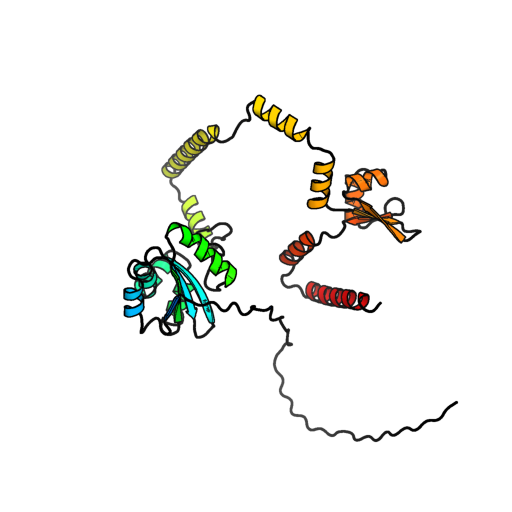1
ATOM 2383 O O . GLN A 1 298 ? -3.010 -20.789 15.641 1.00 42.84 298 GLN A O 1
ATOM 2388 N N . ASP A 1 299 ? -3.232 -22.037 13.760 1.00 49.22 299 ASP A N 1
ATOM 2389 C CA . ASP A 1 299 ? -2.255 -23.121 13.907 1.00 49.22 299 ASP A CA 1
ATOM 2390 C C . ASP A 1 299 ? -2.242 -24.018 15.158 1.00 49.22 299 ASP A C 1
ATOM 2392 O O . ASP A 1 299 ? -1.172 -24.475 15.556 1.00 49.22 299 ASP A O 1
ATOM 2396 N N . THR A 1 300 ? -3.396 -24.396 15.729 1.00 56.00 300 THR A N 1
ATOM 2397 C CA . THR A 1 300 ? -3.438 -25.550 16.658 1.00 56.00 300 THR A CA 1
ATOM 2398 C C . THR A 1 300 ? -4.232 -26.749 16.113 1.00 56.00 300 THR A C 1
ATOM 2400 O O . THR A 1 300 ? -5.355 -26.582 15.617 1.00 56.00 300 THR A O 1
ATOM 2403 N N . PRO A 1 301 ? -3.685 -27.982 16.201 1.00 53.53 301 PRO A N 1
ATOM 2404 C CA . PRO A 1 301 ? -4.363 -29.211 15.780 1.00 53.53 301 PRO A CA 1
ATOM 2405 C C . PRO A 1 301 ? -5.728 -29.435 16.449 1.00 53.53 301 PRO A C 1
ATOM 2407 O O . PRO A 1 301 ? -6.657 -29.903 15.785 1.00 53.53 301 PRO A O 1
ATOM 2410 N N . GLU A 1 302 ? -5.907 -29.038 17.718 1.00 49.66 302 GLU A N 1
ATOM 2411 C CA . GLU A 1 302 ? -7.201 -29.162 18.407 1.00 49.66 302 GLU A CA 1
ATOM 2412 C C . GLU A 1 302 ? -8.269 -28.230 17.811 1.00 49.66 302 GLU A C 1
ATOM 2414 O O . GLU A 1 302 ? -9.453 -28.578 17.764 1.00 49.66 302 GLU A O 1
ATOM 2419 N N . GLY A 1 303 ? -7.860 -27.059 17.309 1.00 49.09 303 GLY A N 1
ATOM 2420 C CA . GLY A 1 303 ? -8.744 -26.118 16.618 1.00 49.09 303 GLY A CA 1
ATOM 2421 C C . GLY A 1 303 ? -9.249 -26.667 15.282 1.00 49.09 303 GLY A C 1
ATOM 2422 O O . GLY A 1 303 ? -10.420 -26.486 14.936 1.00 49.09 303 GLY A O 1
ATOM 2423 N N . LEU A 1 304 ? -8.396 -27.406 14.563 1.00 56.28 304 LEU A N 1
ATOM 2424 C CA . LEU A 1 304 ? -8.764 -28.082 13.317 1.00 56.28 304 LEU A CA 1
ATOM 2425 C C . LEU A 1 304 ? -9.727 -29.253 13.553 1.00 56.28 304 LEU A C 1
ATOM 2427 O O . LEU A 1 304 ? -10.667 -29.431 12.775 1.00 56.28 304 LEU A O 1
ATOM 2431 N N . GLN A 1 305 ? -9.520 -30.031 14.620 1.00 56.94 305 GLN A N 1
ATOM 2432 C CA . GLN A 1 305 ? -10.380 -31.170 14.945 1.00 56.94 305 GLN A CA 1
ATOM 2433 C C . GLN A 1 305 ? -11.783 -30.713 15.368 1.00 56.94 305 GLN A C 1
ATOM 2435 O O . GLN A 1 305 ? -12.768 -31.168 14.791 1.00 56.94 305 GLN A O 1
ATOM 2440 N N . ARG A 1 306 ? -11.889 -29.690 16.230 1.00 47.66 306 ARG A N 1
ATOM 2441 C CA . ARG A 1 306 ? -13.189 -29.102 16.612 1.00 47.66 306 ARG A CA 1
ATOM 2442 C C . ARG A 1 306 ? -13.958 -28.535 15.413 1.00 47.66 306 ARG A C 1
ATOM 2444 O O . ARG A 1 306 ? -15.182 -28.610 15.365 1.00 47.66 306 ARG A O 1
ATOM 2451 N N . MET A 1 307 ? -13.256 -28.006 14.410 1.00 50.16 307 MET A N 1
ATOM 2452 C CA . MET A 1 307 ? -13.849 -27.548 13.146 1.00 50.16 307 MET A CA 1
ATOM 2453 C C . MET A 1 307 ? -14.429 -28.691 12.298 1.00 50.16 307 MET A C 1
ATOM 2455 O O . MET A 1 307 ? -15.455 -28.500 11.637 1.00 50.16 307 MET A O 1
ATOM 2459 N N . LYS A 1 308 ? -13.797 -29.872 12.307 1.00 60.41 308 LYS A N 1
ATOM 2460 C CA . LYS A 1 308 ? -14.330 -31.074 11.646 1.00 60.41 308 LYS A CA 1
ATOM 2461 C C . LYS A 1 308 ? -15.583 -31.577 12.364 1.00 60.41 308 LYS A C 1
ATOM 2463 O O . LYS A 1 308 ? -16.584 -31.837 11.698 1.00 60.41 308 LYS A O 1
ATOM 2468 N N . ASP A 1 309 ? -15.562 -31.595 13.693 1.00 59.47 309 ASP A N 1
ATOM 2469 C CA . ASP A 1 309 ? -16.684 -32.060 14.517 1.00 59.47 309 ASP A CA 1
ATOM 2470 C C . ASP A 1 309 ? -17.915 -31.141 14.370 1.00 59.47 309 ASP A C 1
ATOM 2472 O O . ASP A 1 309 ? -19.042 -31.607 14.201 1.00 59.47 309 ASP A O 1
ATOM 2476 N N . ILE A 1 310 ? -17.704 -29.820 14.302 1.00 47.81 310 ILE A N 1
ATOM 2477 C CA . ILE A 1 310 ? -18.774 -28.835 14.064 1.00 47.81 310 ILE A CA 1
ATOM 2478 C C . ILE A 1 310 ? -19.355 -28.956 12.645 1.00 47.81 310 ILE A C 1
ATOM 2480 O O . ILE A 1 310 ? -20.570 -28.856 12.465 1.00 47.81 310 ILE A O 1
ATOM 2484 N N . LYS A 1 311 ? -18.523 -29.195 11.619 1.00 54.91 311 LYS A N 1
ATOM 2485 C CA . LYS A 1 311 ? -19.015 -29.451 10.250 1.00 54.91 311 LYS A CA 1
ATOM 2486 C C . LYS A 1 311 ? -19.838 -30.739 10.169 1.00 54.91 311 LYS A C 1
ATOM 2488 O O . LYS A 1 311 ? -20.844 -30.760 9.463 1.00 54.91 311 LYS A O 1
ATOM 2493 N N . ALA A 1 312 ? -19.444 -31.782 10.899 1.00 56.06 312 ALA A N 1
ATOM 2494 C CA . ALA A 1 312 ? -20.203 -33.027 10.986 1.00 56.06 312 ALA A CA 1
ATOM 2495 C C . ALA A 1 312 ? -21.571 -32.818 11.661 1.00 56.06 312 ALA A C 1
ATOM 2497 O O . ALA A 1 312 ? -22.575 -33.327 11.166 1.00 56.06 312 ALA A O 1
ATOM 2498 N N . TYR A 1 313 ? -21.634 -32.003 12.720 1.00 45.22 313 TYR A N 1
ATOM 2499 C CA . TYR A 1 313 ? -22.884 -31.640 13.398 1.00 45.22 313 TYR A CA 1
ATOM 2500 C C . TYR A 1 313 ? -23.840 -30.841 12.492 1.00 45.22 313 TYR A C 1
ATOM 2502 O O . TYR A 1 313 ? -25.013 -31.183 12.363 1.00 45.22 313 TYR A O 1
ATOM 2510 N N . MET A 1 314 ? -23.327 -29.832 11.780 1.00 42.34 314 MET A N 1
ATOM 2511 C CA . MET A 1 314 ? -24.123 -28.990 10.868 1.00 42.34 314 MET A CA 1
ATOM 2512 C C . MET A 1 314 ? -24.681 -29.755 9.659 1.00 42.34 314 MET A C 1
ATOM 2514 O O . MET A 1 314 ? -25.737 -29.401 9.142 1.00 42.34 314 MET A O 1
ATOM 2518 N N . ASN A 1 315 ? -23.995 -30.806 9.204 1.00 50.88 315 ASN A N 1
ATOM 2519 C CA . ASN A 1 315 ? -24.485 -31.659 8.119 1.00 50.88 315 ASN A CA 1
ATOM 2520 C C . ASN A 1 315 ? -25.509 -32.705 8.591 1.00 50.88 315 ASN A C 1
ATOM 2522 O O . ASN A 1 315 ? -26.237 -33.245 7.761 1.00 50.88 315 ASN A O 1
ATOM 2526 N N . LYS A 1 316 ? -25.582 -32.981 9.900 1.00 45.69 316 LYS A N 1
ATOM 2527 C CA . LYS A 1 316 ? -26.552 -33.914 10.488 1.00 45.69 316 LYS A CA 1
ATOM 2528 C C . LYS A 1 316 ? -27.948 -33.291 10.614 1.00 45.69 316 LYS A C 1
ATOM 2530 O O . LYS A 1 316 ? -28.925 -33.969 10.342 1.00 45.69 316 LYS A O 1
ATOM 2535 N N . GLY A 1 317 ? -28.040 -31.991 10.904 1.00 44.38 317 GLY A N 1
ATOM 2536 C CA . GLY A 1 317 ? -29.308 -31.247 11.019 1.00 44.38 317 GLY A CA 1
ATOM 2537 C C . GLY A 1 317 ? -29.916 -30.750 9.699 1.00 44.38 317 GLY A C 1
ATOM 2538 O O . GLY A 1 317 ? -30.649 -29.769 9.706 1.00 44.38 317 GLY A O 1
ATOM 2539 N N . ARG A 1 318 ? -29.556 -31.347 8.554 1.00 41.66 318 ARG A N 1
ATOM 2540 C CA . ARG A 1 318 ? -30.054 -30.947 7.220 1.00 41.66 318 ARG A CA 1
ATOM 2541 C C . ARG A 1 318 ? -30.728 -32.094 6.453 1.00 41.66 318 ARG A C 1
ATOM 2543 O O . ARG A 1 318 ? -30.926 -31.978 5.246 1.00 41.66 318 ARG A O 1
ATOM 2550 N N . LYS A 1 319 ? -31.005 -33.210 7.136 1.00 42.97 319 LYS A N 1
ATOM 2551 C CA . LYS A 1 319 ? -31.689 -34.404 6.604 1.00 42.97 319 LYS A CA 1
ATOM 2552 C C . LYS A 1 319 ? -32.915 -34.832 7.429 1.00 42.97 319 LYS A C 1
ATOM 2554 O O . LYS A 1 319 ? -33.427 -35.923 7.206 1.00 42.97 319 LYS A O 1
ATOM 2559 N N . GLU A 1 320 ? -33.385 -33.967 8.316 1.00 34.97 320 GLU A N 1
ATOM 2560 C CA . GLU A 1 320 ? -34.725 -34.003 8.916 1.00 34.97 320 GLU A CA 1
ATOM 2561 C C . GLU A 1 320 ? -35.426 -32.700 8.529 1.00 34.97 320 GLU A C 1
ATOM 2563 O O . GLU A 1 320 ? -36.631 -32.759 8.212 1.00 34.97 320 GLU A O 1
#

Organism: Cryphonectria parasitica (NCBI:txid5116)